Protein AF-A0A7V8YDL5-F1 (afdb_monomer)

pLDDT: mean 93.5, std 9.33, range [42.0, 98.81]

Solvent-accessible surface area (backbone atoms only — not comparable to full-atom values): 13575 Å² total; per-residue (Å²): 133,83,36,48,44,29,37,50,35,58,51,83,41,59,85,46,42,62,52,33,44,76,34,54,28,29,29,22,38,40,26,65,45,91,64,78,41,77,50,60,90,83,27,26,31,32,20,39,64,97,52,75,72,63,58,85,45,42,37,37,38,46,69,61,81,80,61,54,82,102,36,58,14,26,37,32,35,44,62,66,56,81,72,58,90,80,44,63,25,34,32,40,22,7,42,34,19,35,25,73,34,20,92,48,54,34,66,63,39,44,67,66,28,85,57,25,66,38,23,28,42,25,37,42,61,52,40,68,53,43,13,50,40,43,70,61,35,33,50,27,37,44,42,68,35,38,62,57,45,14,72,86,62,60,61,41,66,51,47,43,61,56,62,70,48,90,61,93,73,57,39,46,81,55,95,76,28,22,26,44,46,59,95,82,21,60,35,57,57,44,44,72,72,67,47,60,66,64,75,38,29,52,56,23,84,82,60,16,45,43,43,72,11,40,39,60,34,25,52,11,45,74,45,4,45,59,45,21,72,74,40,68,39,59,49,49,41,45,38,46,36,49,53,31,37,72,41,28,72,62,53,62,74,65,53,79,84,71,79,88,127

Foldseek 3Di:
DAFQEEEEAELPLQVCQVLCVVLSHEYEYEQQAPDGGDHDPRHEYEYEEPDDGDDDAAYEYEDDDDHDPPHAYEYEDQAADDDDPPHQAYAHFDPQFFWQHHPHQQLVRLLPHPCQLRYAYEHLDALLSQLSSVVSNHSHYYHYAQQVLAVSSVAAPLQVVLLPDPDQPQWDDQPNGIFRADPQAPLSVVVNVPPDLSVQANCCRVHNPSSRHTGRGGSNSPNNNVLCVVQVHSSSSSNSNSVSNVCSVVVVVPPPPDPDD

Nearest PDB structures (foldseek):
  5gvj-assembly1_A-2  TM=6.908E-01  e=3.009E-08  Thermotoga maritima MSB8
  2z6j-assembly1_A  TM=6.971E-01  e=5.337E-08  Streptococcus pneumoniae
  2z6i-assembly1_A  TM=7.027E-01  e=4.494E-08  Streptococcus pneumoniae
  5gvj-assembly2_B-3  TM=7.243E-01  e=9.467E-08  Thermotoga maritima MSB8
  2z6j-assembly1_B  TM=6.894E-01  e=1.062E-07  Streptococcus pneumoniae

Structure (mmCIF, N/CA/C/O backbone):
data_AF-A0A7V8YDL5-F1
#
_entry.id   AF-A0A7V8YDL5-F1
#
loop_
_atom_site.group_PDB
_atom_site.id
_atom_site.type_symbol
_atom_site.label_atom_id
_atom_site.label_alt_id
_atom_site.label_comp_id
_atom_site.label_asym_id
_atom_site.label_entity_id
_atom_site.label_seq_id
_atom_site.pdbx_PDB_ins_code
_atom_site.Cartn_x
_atom_site.Cartn_y
_atom_site.Cartn_z
_atom_site.occupancy
_atom_site.B_iso_or_equiv
_atom_site.auth_seq_id
_atom_site.auth_comp_id
_atom_site.auth_asym_id
_atom_site.auth_atom_id
_atom_site.pdbx_PDB_model_num
ATOM 1 N N . MET A 1 1 ? -18.528 -0.467 9.461 1.00 47.41 1 MET A N 1
ATOM 2 C CA . MET A 1 1 ? -17.357 0.398 9.728 1.00 47.41 1 MET A CA 1
ATOM 3 C C . MET A 1 1 ? -16.168 -0.237 9.026 1.00 47.41 1 MET A C 1
ATOM 5 O O . MET A 1 1 ? -16.034 -1.446 9.136 1.00 47.41 1 MET A O 1
ATOM 9 N N . SER A 1 2 ? -15.392 0.521 8.246 1.00 69.12 2 SER A N 1
ATOM 10 C CA . SER A 1 2 ? -14.184 0.005 7.571 1.00 69.12 2 SER A CA 1
ATOM 11 C C . SER A 1 2 ? -13.092 -0.239 8.616 1.00 69.12 2 SER A C 1
ATOM 13 O O . SER A 1 2 ? -12.899 0.626 9.471 1.00 69.12 2 SER A O 1
ATOM 15 N N . GLY A 1 3 ? -12.396 -1.377 8.563 1.00 86.88 3 GLY A N 1
ATOM 16 C CA . GLY A 1 3 ? -11.280 -1.672 9.469 1.00 86.88 3 GLY A CA 1
ATOM 17 C C . GLY A 1 3 ? -10.081 -0.745 9.248 1.00 86.88 3 GLY A C 1
ATOM 18 O O . GLY A 1 3 ? -9.882 -0.226 8.145 1.00 86.88 3 GLY A O 1
ATOM 19 N N . ALA A 1 4 ? -9.270 -0.541 10.290 1.00 96.44 4 ALA A N 1
ATOM 20 C CA . ALA A 1 4 ? -8.085 0.323 10.238 1.00 96.44 4 ALA A CA 1
ATOM 21 C C . ALA A 1 4 ? -6.946 -0.267 9.386 1.00 96.44 4 ALA A C 1
ATOM 23 O O . ALA A 1 4 ? -6.122 0.471 8.842 1.00 96.44 4 ALA A O 1
ATOM 24 N N . ILE A 1 5 ? -6.928 -1.589 9.225 1.00 98.50 5 ILE A N 1
ATOM 25 C CA . ILE A 1 5 ? -5.9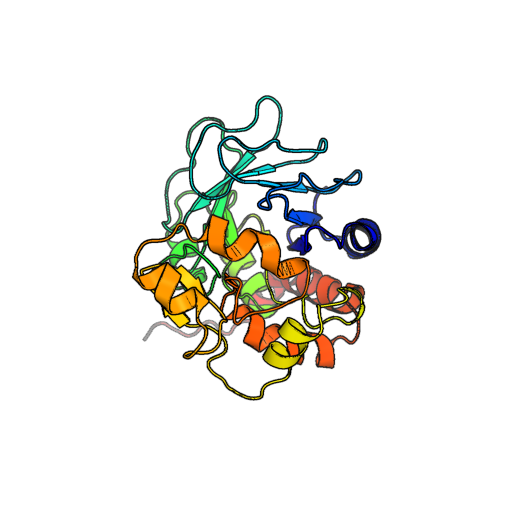70 -2.296 8.380 1.00 98.50 5 ILE A CA 1
ATOM 26 C C . ILE A 1 5 ? -6.499 -2.331 6.948 1.00 98.50 5 ILE A C 1
ATOM 28 O O . ILE A 1 5 ? -7.604 -2.819 6.690 1.00 98.50 5 ILE A O 1
ATOM 32 N N . ARG A 1 6 ? -5.712 -1.806 6.011 1.00 98.62 6 ARG A N 1
ATOM 33 C CA . A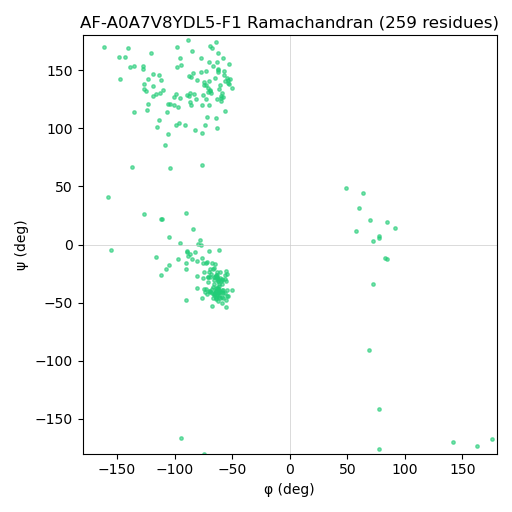RG A 1 6 ? -5.989 -1.849 4.573 1.00 98.62 6 ARG A CA 1
ATOM 34 C C . ARG A 1 6 ? -4.976 -2.748 3.888 1.00 98.62 6 ARG A C 1
ATOM 36 O O . ARG A 1 6 ? -3.810 -2.724 4.257 1.00 98.62 6 ARG A O 1
ATOM 43 N N . VAL A 1 7 ? -5.405 -3.525 2.902 1.00 98.56 7 VAL A N 1
ATOM 44 C CA . VAL A 1 7 ? -4.551 -4.509 2.218 1.00 98.56 7 VAL A CA 1
ATOM 45 C C . VAL A 1 7 ? -4.567 -4.219 0.728 1.00 98.56 7 VAL A C 1
ATOM 47 O O . VAL A 1 7 ? -5.632 -4.304 0.117 1.00 98.56 7 VAL A O 1
ATOM 50 N N . LEU A 1 8 ? -3.419 -3.858 0.153 1.00 98.56 8 LEU A N 1
ATOM 51 C CA . LEU A 1 8 ? -3.302 -3.600 -1.281 1.00 98.56 8 LEU A CA 1
ATOM 52 C C . LEU A 1 8 ? -3.122 -4.912 -2.042 1.00 98.56 8 LEU A C 1
ATOM 54 O O . LEU A 1 8 ? -2.023 -5.438 -2.136 1.00 98.56 8 LEU A O 1
ATOM 58 N N . LEU A 1 9 ? -4.207 -5.422 -2.604 1.00 98.12 9 LEU A N 1
ATOM 59 C CA . LEU A 1 9 ? -4.221 -6.639 -3.397 1.00 98.12 9 LEU A CA 1
ATOM 60 C C . LEU A 1 9 ? -3.736 -6.365 -4.832 1.00 98.12 9 LEU A C 1
ATOM 62 O O . LEU A 1 9 ? -4.125 -5.346 -5.419 1.00 98.12 9 LEU A O 1
ATOM 66 N N . PRO A 1 10 ? -2.963 -7.291 -5.435 1.00 95.81 10 PRO A N 1
ATOM 67 C CA . PRO A 1 10 ? -2.636 -7.236 -6.856 1.00 95.81 10 PRO A CA 1
ATOM 68 C C . PRO A 1 10 ? -3.891 -7.113 -7.741 1.00 95.81 10 PRO A C 1
ATOM 70 O O . PRO A 1 10 ? -4.961 -7.592 -7.350 1.00 95.81 10 PRO A O 1
ATOM 73 N N . PRO A 1 11 ? -3.778 -6.566 -8.968 1.00 93.81 11 PRO A N 1
ATOM 74 C CA . PRO A 1 11 ? -4.930 -6.335 -9.848 1.00 93.81 11 PRO A CA 1
ATOM 75 C C . PRO A 1 11 ? -5.764 -7.595 -10.141 1.00 93.81 11 PRO A C 1
ATOM 77 O O . PRO A 1 11 ? -6.971 -7.514 -10.361 1.00 93.81 11 PRO A O 1
ATOM 80 N N . SER A 1 12 ? -5.126 -8.770 -10.142 1.00 91.06 12 SER A N 1
ATOM 81 C CA . SER A 1 12 ? -5.751 -10.073 -10.399 1.00 91.06 12 SER A CA 1
ATOM 82 C C . SER A 1 12 ? -6.316 -10.760 -9.151 1.00 91.06 12 SER A C 1
ATOM 84 O O . SER A 1 12 ? -7.054 -11.733 -9.279 1.00 91.06 12 SER A O 1
ATOM 86 N N . ALA A 1 13 ? -6.026 -10.257 -7.948 1.00 94.94 13 ALA A N 1
ATOM 87 C CA . ALA A 1 13 ? -6.363 -10.903 -6.679 1.00 94.94 13 ALA A CA 1
ATOM 88 C C . ALA A 1 13 ? -7.747 -10.495 -6.130 1.00 94.94 13 ALA A C 1
ATOM 90 O O . ALA A 1 13 ? -8.001 -10.536 -4.924 1.00 94.94 13 ALA A O 1
ATOM 91 N N . GLY A 1 14 ? -8.677 -10.108 -7.012 1.00 94.12 14 GLY A N 1
ATOM 92 C CA . GLY A 1 14 ? -10.036 -9.700 -6.635 1.00 94.12 14 GLY A CA 1
ATOM 93 C C . GLY A 1 14 ? -10.836 -10.796 -5.917 1.00 94.12 14 GLY A C 1
ATOM 94 O O . GLY A 1 14 ? -11.724 -10.494 -5.120 1.00 94.12 14 GLY A O 1
ATOM 95 N N . ASN A 1 15 ? -10.488 -12.069 -6.123 1.00 96.25 15 ASN A N 1
ATOM 96 C CA . ASN A 1 15 ? -11.077 -13.211 -5.419 1.00 96.25 15 ASN A CA 1
ATOM 97 C C . ASN A 1 15 ? -10.779 -13.225 -3.906 1.00 96.25 15 ASN A C 1
ATOM 99 O O . ASN A 1 15 ? -11.474 -13.916 -3.166 1.00 96.25 15 ASN A O 1
ATOM 103 N N . LEU A 1 16 ? -9.783 -12.467 -3.432 1.00 98.00 16 LEU A N 1
ATOM 104 C CA . LEU A 1 16 ? -9.412 -12.403 -2.012 1.00 98.00 16 LEU A CA 1
ATOM 105 C C . LEU A 1 16 ? -10.173 -11.331 -1.226 1.00 98.00 16 LEU A C 1
ATOM 107 O O . LEU A 1 16 ? -10.068 -11.289 -0.002 1.00 98.00 16 LEU A O 1
ATOM 111 N N . VAL A 1 17 ? -10.972 -10.489 -1.891 1.00 97.88 17 VAL A N 1
ATOM 112 C CA . VAL A 1 17 ? -11.731 -9.407 -1.239 1.00 97.88 17 VAL A CA 1
ATOM 113 C C . VAL A 1 17 ? -12.597 -9.924 -0.090 1.00 97.88 17 VAL A C 1
ATOM 115 O O . VAL A 1 17 ? -12.576 -9.339 0.991 1.00 97.88 17 VAL A O 1
ATOM 118 N N . ALA A 1 18 ? -13.308 -11.038 -0.291 1.00 97.69 18 ALA A N 1
ATOM 119 C CA . ALA A 1 18 ? -14.143 -11.635 0.751 1.00 97.69 18 ALA A CA 1
ATOM 120 C C . ALA A 1 18 ? -13.315 -12.044 1.981 1.00 97.69 18 ALA A C 1
ATOM 122 O O . ALA A 1 18 ? -13.664 -11.671 3.096 1.00 97.69 18 ALA A O 1
ATOM 123 N N . ALA A 1 19 ? -12.171 -12.704 1.777 1.00 97.88 19 ALA A N 1
ATOM 124 C CA . ALA A 1 19 ? -11.288 -13.125 2.864 1.00 97.88 19 ALA A CA 1
ATOM 125 C C . ALA A 1 19 ? -10.721 -11.935 3.661 1.00 97.88 19 ALA A C 1
ATOM 127 O O . ALA A 1 19 ? -10.608 -12.004 4.886 1.00 97.88 19 ALA A O 1
ATOM 128 N N . VAL A 1 20 ? -10.394 -10.822 2.988 1.00 98.44 20 VAL A N 1
ATOM 129 C CA . VAL A 1 20 ? -9.936 -9.592 3.658 1.00 98.44 20 VAL A CA 1
ATOM 130 C C . VAL A 1 20 ? -11.055 -8.979 4.508 1.00 98.44 20 VAL A C 1
ATOM 132 O O . VAL A 1 20 ? -10.808 -8.597 5.653 1.00 98.44 20 VAL A O 1
ATOM 135 N N . LEU A 1 21 ? -12.285 -8.925 3.983 1.00 97.69 21 LEU A N 1
ATOM 136 C CA . LEU A 1 21 ? -13.452 -8.405 4.707 1.00 97.69 21 LEU A CA 1
ATOM 137 C C . LEU A 1 21 ? -13.830 -9.286 5.907 1.00 97.69 21 LEU A C 1
ATOM 139 O O . LEU A 1 21 ? -14.097 -8.765 6.987 1.00 97.69 21 LEU A O 1
ATOM 143 N N . GLU A 1 22 ? -13.809 -10.611 5.749 1.00 97.31 22 GLU A N 1
ATOM 144 C CA . GLU A 1 22 ? -14.058 -11.580 6.828 1.00 97.31 22 GLU A CA 1
ATOM 145 C C . GLU A 1 22 ? -13.023 -11.480 7.956 1.00 97.31 22 GLU A C 1
ATOM 147 O O . GLU A 1 22 ? -13.337 -11.728 9.120 1.00 97.31 22 GLU A O 1
ATOM 152 N N . ALA A 1 23 ? -11.793 -11.069 7.635 1.00 97.38 23 ALA A N 1
ATOM 153 C CA . ALA A 1 23 ? -10.756 -10.778 8.621 1.00 97.38 23 ALA A CA 1
ATOM 154 C C . ALA A 1 23 ? -10.921 -9.406 9.309 1.00 97.38 23 ALA A C 1
ATOM 156 O O . ALA A 1 23 ? -10.056 -9.022 10.092 1.00 97.38 23 ALA A O 1
ATOM 157 N N . GLY A 1 24 ? -11.993 -8.658 9.020 1.00 96.88 24 GLY A N 1
ATOM 158 C CA . GLY A 1 24 ? -12.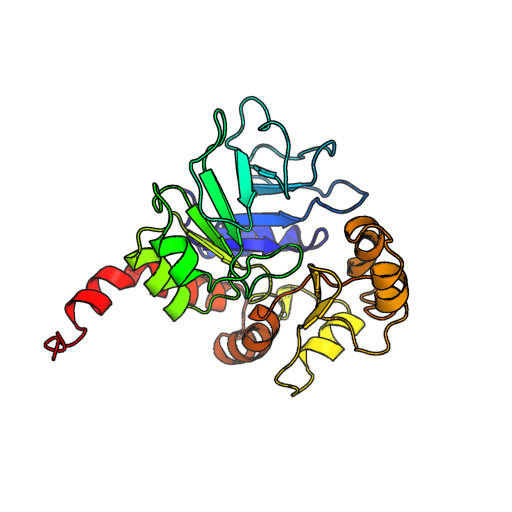246 -7.324 9.576 1.00 96.88 24 GLY A CA 1
ATOM 159 C C . GLY A 1 24 ? -11.420 -6.207 8.930 1.00 96.88 24 GLY A C 1
ATOM 160 O O . GLY A 1 24 ? -11.451 -5.069 9.394 1.00 96.88 24 GLY A O 1
ATOM 161 N N . CYS A 1 25 ? -10.686 -6.510 7.858 1.00 98.12 25 CYS A N 1
ATOM 162 C CA . CYS A 1 25 ? -9.804 -5.573 7.171 1.00 98.12 25 CYS A CA 1
ATOM 163 C C . CYS A 1 25 ? -10.477 -4.967 5.931 1.00 98.12 25 CYS A C 1
ATOM 165 O O . CYS A 1 25 ? -11.544 -5.390 5.488 1.00 98.12 25 CYS A O 1
ATOM 167 N N . THR A 1 26 ? -9.841 -3.951 5.353 1.00 98.44 26 THR A N 1
ATOM 168 C CA . THR A 1 26 ? -10.339 -3.248 4.166 1.00 98.44 26 THR A CA 1
ATOM 169 C C . THR A 1 26 ? -9.511 -3.634 2.933 1.00 98.44 26 THR A C 1
ATOM 171 O O . THR A 1 26 ? -8.329 -3.288 2.873 1.00 98.44 26 THR A O 1
ATOM 174 N N . PRO A 1 27 ? -10.077 -4.319 1.926 1.00 98.56 27 PRO A N 1
ATOM 175 C CA . PRO A 1 27 ? -9.345 -4.616 0.702 1.00 98.56 27 PRO A CA 1
ATOM 176 C C . PRO A 1 27 ? -9.210 -3.367 -0.167 1.00 98.56 27 PRO A C 1
ATOM 178 O O . PRO A 1 27 ? -10.156 -2.595 -0.318 1.00 98.56 27 PRO A O 1
ATOM 181 N N . VAL A 1 28 ? -8.040 -3.199 -0.772 1.00 98.69 28 VAL A N 1
ATOM 182 C CA . VAL A 1 28 ? -7.738 -2.178 -1.774 1.00 98.69 28 VAL A CA 1
ATOM 183 C C . VAL A 1 28 ? -7.258 -2.908 -3.023 1.00 98.69 28 VAL A C 1
ATOM 185 O O . VAL A 1 28 ? -6.281 -3.639 -2.950 1.00 98.69 28 VAL A O 1
ATOM 188 N N . ILE A 1 29 ? -7.920 -2.736 -4.163 1.00 98.25 29 ILE A N 1
ATOM 189 C CA . ILE A 1 29 ? -7.453 -3.313 -5.430 1.00 98.25 29 ILE A CA 1
ATOM 190 C C . ILE A 1 29 ? -6.488 -2.337 -6.102 1.00 98.25 29 ILE A C 1
ATOM 192 O O . ILE A 1 29 ? -6.833 -1.167 -6.296 1.00 98.25 29 ILE A O 1
ATOM 196 N N . ASP A 1 30 ? -5.297 -2.807 -6.474 1.00 97.12 30 ASP A N 1
ATOM 197 C CA . ASP A 1 30 ? -4.368 -2.019 -7.279 1.00 97.12 30 ASP A CA 1
ATOM 198 C C . ASP A 1 30 ? -4.873 -1.892 -8.724 1.00 97.12 30 ASP A C 1
ATOM 200 O O . ASP A 1 30 ? -4.907 -2.855 -9.486 1.00 97.12 30 ASP A O 1
ATOM 204 N N . GLY A 1 31 ? -5.292 -0.687 -9.097 1.00 95.69 31 GLY A N 1
ATOM 205 C CA . GLY A 1 31 ? -5.725 -0.308 -10.438 1.00 95.69 31 GLY A CA 1
ATOM 206 C C . GLY A 1 31 ? -4.760 0.648 -11.130 1.00 95.69 31 GLY A C 1
ATOM 207 O O . GLY A 1 31 ? -5.169 1.370 -12.037 1.00 95.69 31 GLY A O 1
ATOM 208 N N . THR A 1 32 ? -3.493 0.696 -10.707 1.00 94.38 32 THR A N 1
ATOM 209 C CA . THR A 1 32 ? -2.487 1.577 -11.324 1.00 94.38 32 THR A CA 1
ATOM 210 C C . THR A 1 32 ? -1.985 1.082 -12.685 1.00 94.38 32 THR A C 1
ATOM 212 O O . THR A 1 32 ? -1.428 1.871 -13.455 1.00 94.38 32 THR A O 1
ATOM 215 N N . GLY A 1 33 ? -2.229 -0.189 -13.020 1.00 91.50 33 GLY A N 1
ATOM 216 C CA . GLY A 1 33 ? -1.906 -0.781 -14.318 1.00 91.50 33 GLY A CA 1
ATOM 217 C C . GLY A 1 33 ? -2.678 -0.173 -15.503 1.00 91.50 33 GLY A C 1
ATOM 218 O O . GLY A 1 33 ? -3.556 0.676 -15.332 1.00 91.50 33 GLY A O 1
ATOM 219 N N . PRO A 1 34 ? -2.356 -0.587 -16.739 1.00 89.12 34 PRO A N 1
ATOM 220 C CA . PRO A 1 34 ? -2.965 -0.030 -17.948 1.00 89.12 34 PRO A CA 1
ATOM 221 C C . PRO A 1 34 ? -4.429 -0.456 -18.127 1.00 89.12 34 PRO A C 1
ATOM 223 O O . PRO A 1 34 ? -5.212 0.285 -18.723 1.00 89.12 34 PRO A O 1
ATOM 226 N N . THR A 1 35 ? -4.798 -1.623 -17.593 1.00 90.88 35 THR A N 1
ATOM 227 C CA . THR A 1 35 ? -6.152 -2.182 -17.667 1.00 90.88 35 THR A CA 1
ATOM 228 C C . THR A 1 35 ? -6.859 -1.999 -16.324 1.00 90.88 35 THR A C 1
ATOM 230 O O . THR A 1 35 ? -6.363 -2.515 -15.320 1.00 90.88 35 THR A O 1
ATOM 233 N N . PRO A 1 36 ? -8.010 -1.300 -16.272 1.00 91.50 36 PRO A N 1
ATOM 234 C CA . PRO A 1 36 ? -8.778 -1.163 -15.040 1.00 91.50 36 PRO A CA 1
ATOM 235 C C . PRO A 1 36 ? -9.217 -2.534 -14.496 1.00 91.50 36 PRO A C 1
ATOM 237 O O . PRO A 1 36 ? -9.829 -3.307 -15.240 1.00 91.50 36 PRO A O 1
ATOM 240 N N . PRO A 1 37 ? -8.945 -2.851 -13.219 1.00 94.69 37 PRO A N 1
ATOM 241 C CA . PRO A 1 37 ? -9.362 -4.112 -12.625 1.00 94.69 37 PRO A CA 1
ATOM 242 C C . PRO A 1 37 ? -10.856 -4.095 -12.282 1.00 94.69 37 PRO A C 1
ATOM 244 O O . PRO A 1 37 ? -11.473 -3.038 -12.109 1.00 94.69 37 PRO A O 1
ATOM 247 N N . ALA A 1 38 ? -11.437 -5.282 -12.111 1.00 95.12 38 ALA A N 1
ATOM 248 C CA . ALA A 1 38 ? -12.730 -5.407 -11.451 1.00 95.12 38 ALA A CA 1
ATOM 249 C C . ALA A 1 38 ? -12.573 -5.074 -9.958 1.00 95.12 38 ALA A C 1
ATOM 251 O O . ALA A 1 38 ? -11.677 -5.593 -9.295 1.00 95.12 38 ALA A O 1
ATOM 252 N N . VAL A 1 39 ? -13.460 -4.231 -9.423 1.00 96.94 39 VAL A N 1
ATOM 253 C CA . VAL A 1 39 ? -13.454 -3.834 -8.006 1.00 96.94 39 VAL A CA 1
ATOM 254 C C . VAL A 1 39 ? -14.734 -4.352 -7.351 1.00 96.94 39 VAL A C 1
ATOM 256 O O . VAL A 1 39 ? -15.799 -3.763 -7.563 1.00 96.94 39 VAL A O 1
ATOM 259 N N . PRO A 1 40 ? -14.669 -5.465 -6.596 1.00 96.44 40 PRO A N 1
ATOM 260 C CA . PRO A 1 40 ? -15.842 -6.022 -5.934 1.00 96.44 40 PRO A CA 1
ATOM 261 C C . PRO A 1 40 ? -16.429 -5.069 -4.875 1.00 96.44 40 PRO A C 1
ATOM 263 O O . PRO A 1 40 ? -15.713 -4.215 -4.340 1.00 96.44 40 PRO A O 1
ATOM 266 N N . PRO A 1 41 ? -17.721 -5.214 -4.525 1.00 95.31 41 PRO A N 1
ATOM 267 C CA . PRO A 1 41 ? -18.343 -4.420 -3.469 1.00 95.31 41 PRO A CA 1
ATOM 268 C C . PRO A 1 41 ? -17.566 -4.483 -2.148 1.00 95.31 41 PRO A C 1
ATOM 270 O O . PRO A 1 41 ? -17.092 -5.540 -1.739 1.00 95.31 41 PRO A O 1
ATOM 273 N N . GLY A 1 42 ? -17.451 -3.339 -1.472 1.00 94.06 42 GLY A N 1
ATOM 274 C CA . GLY A 1 42 ? -16.716 -3.214 -0.209 1.00 94.06 42 GLY A CA 1
ATOM 275 C C . GLY A 1 42 ? -15.208 -2.986 -0.361 1.00 94.06 42 GLY A C 1
ATOM 276 O O . GLY A 1 42 ? -14.574 -2.576 0.610 1.00 94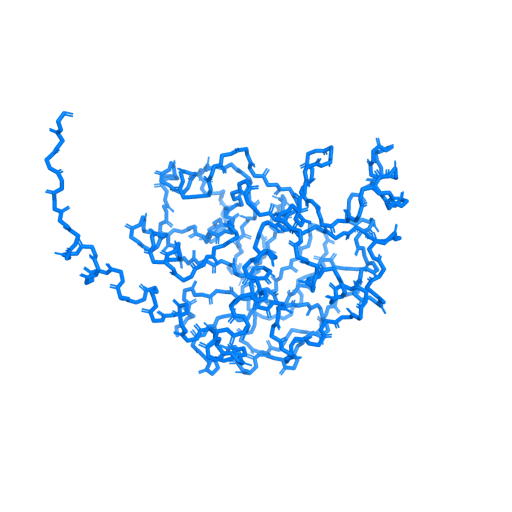.06 42 GLY A O 1
ATOM 277 N N . ALA A 1 43 ? -14.640 -3.174 -1.557 1.00 97.81 43 ALA A N 1
ATOM 278 C CA . ALA A 1 43 ? -13.241 -2.860 -1.824 1.00 97.81 43 ALA A CA 1
ATOM 279 C C . ALA A 1 43 ? -13.025 -1.380 -2.171 1.00 97.81 43 ALA A C 1
ATOM 281 O O . ALA A 1 43 ? -13.866 -0.711 -2.782 1.00 97.81 43 ALA A O 1
ATOM 282 N N . TRP A 1 44 ? -11.861 -0.878 -1.778 1.00 98.44 44 TRP A N 1
ATOM 283 C CA . TRP A 1 44 ? -11.297 0.381 -2.246 1.00 98.44 44 TRP A CA 1
ATOM 284 C C . TRP A 1 44 ? -10.536 0.131 -3.552 1.00 98.44 44 TRP A C 1
ATOM 286 O O . TRP A 1 44 ? -10.211 -1.010 -3.890 1.00 98.44 44 TRP A O 1
ATOM 296 N N . VAL A 1 45 ? -10.198 1.201 -4.265 1.00 98.38 45 VAL A N 1
ATOM 297 C CA . VAL A 1 45 ? -9.311 1.127 -5.433 1.00 98.38 45 VAL A CA 1
ATOM 298 C C . VAL A 1 45 ? -8.154 2.100 -5.282 1.00 98.38 45 VAL A C 1
ATOM 300 O O . VAL A 1 45 ? -8.350 3.240 -4.860 1.00 98.38 45 VAL A O 1
ATOM 303 N N . ARG A 1 46 ? -6.952 1.661 -5.642 1.00 98.12 46 ARG A N 1
ATOM 304 C CA . ARG A 1 46 ? -5.791 2.530 -5.830 1.00 98.12 46 ARG A CA 1
ATOM 305 C C . ARG A 1 46 ? -5.623 2.815 -7.319 1.00 98.12 46 ARG A C 1
ATOM 307 O O . ARG A 1 46 ? -5.627 1.879 -8.107 1.00 98.12 46 ARG A O 1
ATOM 314 N N . THR A 1 47 ? -5.490 4.071 -7.727 1.00 96.69 47 THR A N 1
ATOM 315 C CA . THR A 1 47 ? -5.359 4.440 -9.149 1.00 96.69 47 THR A CA 1
ATOM 316 C C . THR A 1 47 ? -4.349 5.565 -9.358 1.00 96.69 47 THR A C 1
ATOM 318 O O . THR A 1 47 ? -3.894 6.192 -8.401 1.00 96.69 47 THR A O 1
ATOM 321 N N . ARG A 1 48 ? -3.992 5.808 -10.622 1.00 94.62 48 ARG A N 1
ATOM 322 C CA . ARG A 1 48 ? -3.112 6.903 -11.046 1.00 94.62 48 ARG A CA 1
ATOM 323 C C . ARG A 1 48 ? -3.910 8.135 -11.486 1.00 94.62 48 ARG A C 1
ATOM 325 O O . ARG A 1 48 ? -5.077 8.013 -11.870 1.00 94.62 48 ARG A O 1
ATOM 332 N N . PRO A 1 49 ? -3.279 9.315 -11.519 1.00 91.94 49 PRO A N 1
ATOM 333 C CA . PRO A 1 49 ? -3.911 10.525 -12.029 1.00 91.94 49 PRO A CA 1
ATOM 334 C C . PRO A 1 49 ? -4.303 10.347 -13.499 1.00 91.94 49 PRO A C 1
ATOM 336 O O . PRO A 1 49 ? -3.564 9.761 -14.290 1.00 91.94 49 PRO A O 1
ATOM 339 N N . GLY A 1 50 ? -5.501 10.806 -13.866 1.00 90.25 50 GLY A N 1
ATOM 340 C CA . GLY A 1 50 ? -6.028 10.661 -15.228 1.00 90.25 50 GLY A CA 1
ATOM 341 C C . GLY A 1 50 ? -6.462 9.241 -15.617 1.00 90.25 50 GLY A C 1
ATOM 342 O O . GLY A 1 50 ? -6.887 9.033 -16.753 1.00 90.25 50 GLY A O 1
ATOM 343 N N . ARG A 1 51 ? -6.397 8.261 -14.704 1.00 91.62 51 ARG A N 1
ATOM 344 C CA . ARG A 1 51 ? -6.934 6.911 -14.926 1.00 91.62 51 ARG A CA 1
ATOM 345 C C . ARG A 1 51 ? -8.326 6.757 -14.304 1.00 91.62 51 ARG A C 1
ATOM 347 O O . ARG A 1 51 ? -8.641 7.427 -13.319 1.00 91.62 51 ARG A O 1
ATOM 354 N N . PRO A 1 52 ? -9.173 5.864 -14.847 1.00 92.50 52 PRO A N 1
ATOM 355 C CA . PRO A 1 52 ? -10.440 5.527 -14.214 1.00 92.50 52 PRO A CA 1
ATOM 356 C C . PRO A 1 52 ? -10.243 5.005 -12.784 1.00 92.50 52 PRO A C 1
ATOM 358 O O . PRO A 1 52 ? -9.286 4.287 -12.491 1.00 92.50 52 PRO A O 1
ATOM 361 N N . ALA A 1 53 ? -11.193 5.323 -11.909 1.00 95.75 53 ALA A N 1
ATOM 362 C CA . ALA A 1 53 ? -11.310 4.740 -10.576 1.00 95.75 53 ALA A CA 1
ATOM 363 C C . ALA A 1 53 ? -12.530 3.799 -10.554 1.00 95.75 53 ALA A C 1
ATOM 365 O O . ALA A 1 53 ? -13.624 4.250 -10.214 1.00 95.75 53 ALA A O 1
ATOM 366 N N . PRO A 1 54 ? -12.408 2.521 -10.959 1.00 96.06 54 PRO A N 1
ATOM 367 C CA . PRO A 1 54 ? -13.541 1.595 -10.951 1.00 96.06 54 PRO A CA 1
ATOM 368 C C . PRO A 1 54 ? -14.108 1.352 -9.539 1.00 96.06 54 PRO A C 1
ATOM 370 O O . PRO A 1 54 ? -13.484 1.664 -8.520 1.00 96.06 54 PRO A O 1
ATOM 373 N N . GLY A 1 55 ? -15.318 0.791 -9.483 1.00 96.06 55 GLY A N 1
ATOM 374 C CA . GLY A 1 55 ? -16.026 0.501 -8.233 1.00 96.06 55 GLY A CA 1
ATOM 375 C C . GLY A 1 55 ? -16.666 1.727 -7.571 1.00 96.06 55 GLY A C 1
ATOM 376 O O . GLY A 1 55 ? -16.664 2.831 -8.110 1.00 96.06 55 GLY A O 1
ATOM 377 N N . THR A 1 56 ? -17.241 1.512 -6.388 1.00 95.94 56 THR A N 1
ATOM 378 C CA . THR A 1 56 ? -18.023 2.517 -5.637 1.00 95.94 56 THR A CA 1
ATOM 379 C C . THR A 1 56 ? -17.400 2.895 -4.292 1.00 95.94 56 THR A C 1
ATOM 381 O O . THR A 1 56 ? -17.835 3.860 -3.669 1.00 95.94 56 THR A O 1
ATOM 384 N N . GLY A 1 57 ? -16.385 2.157 -3.828 1.00 96.69 57 GLY A N 1
ATOM 385 C CA . GLY A 1 57 ? -15.712 2.413 -2.552 1.00 96.69 57 GLY A CA 1
ATOM 386 C C . GLY A 1 57 ? -14.785 3.636 -2.583 1.00 96.69 57 GLY A C 1
ATOM 387 O O . GLY A 1 57 ? -14.651 4.292 -3.614 1.00 96.69 57 GLY A O 1
ATOM 388 N N . PRO A 1 58 ? -14.114 3.969 -1.475 1.00 98.38 58 PRO A N 1
ATOM 389 C CA . PRO A 1 58 ? -13.091 5.012 -1.454 1.00 98.38 58 PRO A CA 1
ATOM 390 C C . PRO A 1 58 ? -11.932 4.766 -2.434 1.00 98.38 58 PRO A C 1
ATOM 392 O O . PRO A 1 58 ? -11.697 3.642 -2.891 1.00 98.38 58 PRO A O 1
ATOM 395 N N . VAL A 1 59 ? -11.209 5.840 -2.749 1.00 98.50 59 VAL A N 1
ATOM 396 C CA . VAL A 1 59 ? -10.112 5.846 -3.727 1.00 98.50 59 VAL A CA 1
ATOM 397 C C . VAL A 1 59 ? -8.811 6.248 -3.047 1.00 98.50 59 VAL A C 1
ATOM 399 O O . VAL A 1 59 ? -8.788 7.208 -2.281 1.00 98.50 59 VAL A O 1
ATOM 402 N N . ILE A 1 60 ? -7.726 5.544 -3.354 1.00 98.62 60 ILE A N 1
ATOM 403 C CA . ILE A 1 60 ? -6.358 6.003 -3.107 1.00 98.62 60 ILE A CA 1
ATOM 404 C C . ILE A 1 60 ? -5.810 6.525 -4.437 1.00 98.62 60 ILE A C 1
ATOM 406 O O . ILE A 1 60 ? -5.760 5.784 -5.420 1.00 98.62 60 ILE A O 1
ATOM 410 N N . LEU A 1 61 ? -5.433 7.799 -4.486 1.00 98.00 61 LEU A N 1
ATOM 411 C CA . LEU A 1 61 ? -4.804 8.405 -5.653 1.00 98.00 61 LEU A CA 1
ATOM 412 C C . LEU A 1 61 ? -3.288 8.411 -5.454 1.00 98.00 61 LEU A C 1
ATOM 414 O O . LEU A 1 61 ? -2.791 9.036 -4.515 1.00 98.00 61 LEU A O 1
ATOM 418 N N . ALA A 1 62 ? -2.571 7.713 -6.332 1.00 95.25 62 ALA A N 1
ATOM 419 C CA . ALA A 1 62 ? -1.118 7.730 -6.347 1.00 95.25 62 ALA A CA 1
ATOM 420 C C . ALA A 1 62 ? -0.616 9.119 -6.785 1.00 95.25 62 ALA A C 1
ATOM 422 O O . ALA A 1 62 ? -1.059 9.652 -7.801 1.00 95.25 62 ALA A O 1
ATOM 423 N N . GLU A 1 63 ? 0.313 9.685 -6.014 1.00 87.38 63 GLU A N 1
ATOM 424 C CA . GLU A 1 63 ? 1.017 10.950 -6.277 1.00 87.38 63 GLU A CA 1
ATOM 425 C C . GLU A 1 63 ? 0.181 12.246 -6.183 1.00 87.38 63 GLU A C 1
ATOM 427 O O . GLU A 1 63 ? 0.157 12.888 -5.133 1.00 87.38 63 GLU A O 1
ATOM 432 N N . TYR A 1 64 ? -0.432 12.713 -7.278 1.00 89.38 64 TYR A N 1
ATOM 433 C CA . TYR A 1 64 ? -1.017 14.061 -7.388 1.00 89.38 64 TYR A CA 1
ATOM 434 C C . TYR A 1 64 ? -2.312 14.077 -8.200 1.00 89.38 64 TYR A C 1
ATOM 436 O O . TYR A 1 64 ? -2.580 13.190 -8.985 1.00 89.38 64 TYR A O 1
ATOM 444 N N . GLY A 1 65 ? -3.132 15.117 -8.075 1.00 92.81 65 GLY A N 1
ATOM 445 C CA . GLY A 1 65 ? -4.325 15.277 -8.911 1.00 92.81 65 GLY A CA 1
ATOM 446 C C . GLY A 1 65 ? -5.508 15.842 -8.145 1.00 92.81 65 GLY A C 1
ATOM 447 O O . GLY A 1 65 ? -5.368 16.314 -7.014 1.00 92.81 65 GLY A O 1
ATOM 448 N N . ALA A 1 66 ? -6.678 15.815 -8.776 1.00 94.88 66 ALA A N 1
ATOM 449 C CA . ALA A 1 66 ? -7.933 16.186 -8.135 1.00 94.88 66 ALA A CA 1
ATOM 450 C C . ALA A 1 66 ? -8.558 14.964 -7.437 1.00 94.88 66 ALA A C 1
ATOM 452 O O . ALA A 1 66 ? -8.451 13.851 -7.961 1.00 94.88 66 ALA A O 1
ATOM 453 N N . PRO A 1 67 ? -9.227 15.151 -6.285 1.00 96.94 67 PRO A N 1
ATOM 454 C CA . PRO A 1 67 ? -9.982 14.078 -5.654 1.00 96.94 67 PRO A CA 1
ATOM 455 C C . PRO A 1 67 ? -11.115 13.604 -6.575 1.00 96.94 67 PRO A C 1
ATOM 457 O O . PRO A 1 67 ? -11.649 14.379 -7.372 1.00 96.94 67 PRO A O 1
ATOM 460 N N . VAL A 1 68 ? -11.497 12.331 -6.461 1.00 96.44 68 VAL A N 1
ATOM 461 C CA . VAL A 1 68 ? -12.604 11.771 -7.245 1.00 96.44 68 VAL A CA 1
ATOM 462 C C . VAL A 1 68 ? -13.926 12.326 -6.701 1.00 96.44 68 VAL A C 1
ATOM 464 O O . VAL A 1 68 ? -14.177 12.180 -5.501 1.00 96.44 68 VAL A O 1
ATOM 467 N N . PRO A 1 69 ? -14.777 12.949 -7.542 1.00 94.94 69 PRO A N 1
ATOM 468 C CA . PRO A 1 69 ? -16.055 13.498 -7.098 1.00 94.94 69 PRO A CA 1
ATOM 469 C C . PRO A 1 69 ? -16.916 12.463 -6.369 1.00 94.94 69 PRO A C 1
ATOM 471 O O . PRO A 1 69 ? -16.929 11.286 -6.733 1.00 94.94 69 PRO A O 1
ATOM 474 N N . ASP A 1 70 ? -17.609 12.915 -5.322 1.00 95.44 70 ASP A N 1
ATOM 475 C CA . ASP A 1 70 ? -18.563 12.136 -4.518 1.00 95.44 70 ASP A CA 1
ATOM 476 C C . ASP A 1 70 ? -18.002 10.863 -3.854 1.00 95.44 70 ASP A C 1
ATOM 478 O O . ASP A 1 70 ? -18.751 10.052 -3.307 1.00 95.44 70 ASP A O 1
ATOM 482 N N . ARG A 1 71 ? -16.674 10.685 -3.851 1.00 96.81 71 ARG A N 1
ATOM 483 C CA . ARG A 1 71 ? -15.996 9.540 -3.231 1.00 96.81 71 ARG A CA 1
ATOM 484 C C . ARG A 1 71 ? -14.913 10.010 -2.265 1.00 96.81 71 ARG A C 1
ATOM 486 O O . ARG A 1 71 ? -14.092 10.856 -2.627 1.00 96.81 71 ARG A O 1
ATOM 493 N N . PRO A 1 72 ? -14.830 9.434 -1.049 1.00 97.94 72 PRO A N 1
ATOM 494 C CA . PRO A 1 72 ? -13.702 9.690 -0.165 1.00 97.94 72 PRO A CA 1
ATOM 495 C C . PRO A 1 72 ? -12.397 9.336 -0.883 1.00 97.94 72 PRO A C 1
ATOM 497 O O . PRO A 1 72 ? -12.165 8.175 -1.222 1.00 97.94 72 PRO A O 1
ATOM 500 N N . THR A 1 73 ? -11.561 10.343 -1.128 1.00 98.56 73 THR A N 1
ATOM 501 C CA . THR A 1 73 ? -10.290 10.171 -1.834 1.00 98.56 73 THR A CA 1
ATOM 502 C C . THR A 1 73 ? -9.132 10.435 -0.883 1.00 98.56 73 THR A C 1
ATOM 504 O O . 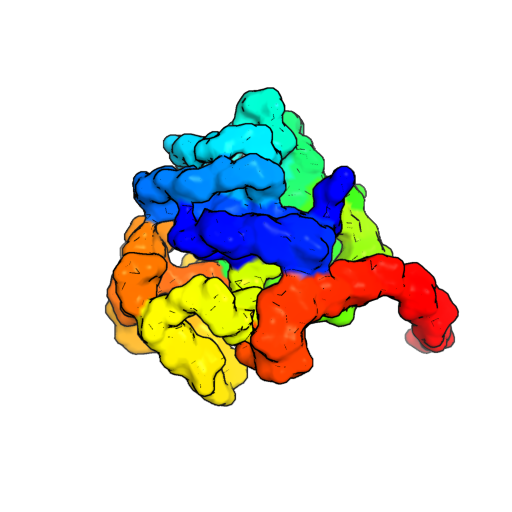THR A 1 73 ? -9.116 11.449 -0.187 1.00 98.56 73 THR A O 1
ATOM 507 N N . TRP A 1 74 ? -8.171 9.522 -0.847 1.00 98.62 74 TRP A N 1
ATOM 508 C CA . TRP A 1 74 ? -6.957 9.599 -0.045 1.00 98.62 74 TRP A CA 1
ATOM 509 C C . TRP A 1 74 ? -5.762 9.810 -0.966 1.00 98.62 74 TRP A C 1
ATOM 511 O O . TRP A 1 74 ? -5.652 9.133 -1.985 1.00 98.62 74 TRP A O 1
ATOM 521 N N . LEU A 1 75 ? -4.889 10.753 -0.626 1.00 98.50 75 LEU A N 1
ATOM 522 C CA . LEU A 1 75 ? -3.747 11.104 -1.469 1.00 98.50 75 LEU A CA 1
ATOM 523 C C . LEU A 1 75 ? -2.465 10.459 -0.961 1.00 98.50 75 LEU A C 1
ATOM 525 O O . LEU A 1 75 ? -2.113 10.660 0.202 1.00 98.50 75 LEU A O 1
ATOM 529 N N . GLU A 1 76 ? -1.748 9.742 -1.822 1.00 98.19 76 GLU A N 1
ATOM 530 C CA . GLU A 1 76 ? -0.397 9.283 -1.498 1.00 98.19 76 GLU A CA 1
ATOM 531 C C . GLU A 1 76 ? 0.580 10.459 -1.436 1.00 98.19 76 GLU A C 1
ATOM 533 O O . GLU A 1 76 ? 0.604 11.318 -2.313 1.00 98.19 76 GLU A O 1
ATOM 538 N N . THR A 1 77 ? 1.401 10.505 -0.390 1.00 97.56 77 THR A N 1
ATOM 539 C CA . THR A 1 77 ? 2.441 11.525 -0.228 1.00 97.56 77 THR A CA 1
ATOM 540 C C . THR A 1 77 ? 3.646 10.946 0.496 1.00 97.56 77 THR A C 1
ATOM 542 O O . THR A 1 77 ? 3.504 10.167 1.432 1.00 97.56 77 THR A O 1
ATOM 545 N N . ALA A 1 78 ? 4.837 11.363 0.079 1.00 97.12 78 ALA A N 1
ATOM 546 C CA . ALA A 1 78 ? 6.106 11.037 0.726 1.00 97.12 78 ALA A CA 1
ATOM 547 C C . ALA A 1 78 ? 6.467 12.013 1.864 1.00 97.12 78 ALA A C 1
ATOM 549 O O . ALA A 1 78 ? 7.447 11.810 2.572 1.00 97.12 78 ALA A O 1
ATOM 550 N N . VAL A 1 79 ? 5.698 13.097 2.016 1.00 96.06 79 VAL A N 1
ATOM 551 C CA . VAL A 1 79 ? 6.000 14.192 2.947 1.00 96.06 79 VAL A CA 1
ATOM 552 C C . VAL A 1 79 ? 4.820 14.424 3.896 1.00 96.06 79 VAL A C 1
ATOM 554 O O . VAL A 1 79 ? 3.682 14.538 3.411 1.00 96.06 79 VAL A O 1
ATOM 557 N N . PRO A 1 80 ? 5.067 14.538 5.218 1.00 96.56 80 PRO A N 1
ATOM 558 C CA . PRO A 1 80 ? 4.080 14.992 6.197 1.00 96.56 80 PRO A CA 1
ATOM 559 C C . PRO A 1 80 ? 3.559 16.382 5.840 1.00 96.56 80 PRO A C 1
ATOM 561 O O . PRO A 1 80 ? 4.340 17.308 5.624 1.00 96.56 80 PRO A O 1
ATOM 564 N N . ARG A 1 81 ? 2.238 16.546 5.754 1.00 96.69 81 ARG A N 1
ATOM 565 C CA . ARG A 1 81 ? 1.631 17.820 5.352 1.00 96.69 81 ARG A CA 1
ATOM 566 C C . ARG A 1 81 ? 0.168 17.930 5.754 1.00 96.69 81 ARG A C 1
ATOM 568 O O . ARG A 1 81 ? -0.459 16.947 6.143 1.00 96.69 81 ARG A O 1
ATOM 575 N N . GLU A 1 82 ? -0.372 19.133 5.596 1.00 97.50 82 GLU A N 1
ATOM 576 C CA . GLU A 1 82 ? -1.811 19.379 5.659 1.00 97.50 82 GLU A CA 1
ATOM 577 C C . GLU A 1 82 ? -2.565 18.622 4.561 1.00 97.50 82 GLU A C 1
ATOM 579 O O . GLU A 1 82 ? -2.069 18.412 3.448 1.00 97.50 82 GLU A O 1
ATOM 584 N N . ILE A 1 83 ? -3.796 18.225 4.871 1.00 98.00 83 ILE A N 1
ATOM 585 C CA . ILE A 1 83 ? -4.650 17.487 3.938 1.00 98.00 83 ILE A CA 1
ATOM 586 C C . ILE A 1 83 ? -5.188 18.476 2.901 1.00 98.00 83 ILE A C 1
ATOM 588 O O . ILE A 1 83 ? -5.886 19.419 3.283 1.00 98.00 83 ILE A O 1
ATOM 592 N N . PRO A 1 84 ? -4.915 18.283 1.597 1.00 97.12 84 PRO A N 1
ATOM 593 C CA . PRO A 1 84 ? -5.397 19.216 0.589 1.00 97.12 84 PRO A CA 1
ATOM 594 C C . PRO A 1 84 ? -6.935 19.275 0.546 1.00 97.12 84 PRO A C 1
ATOM 596 O O . PRO A 1 84 ? -7.598 18.265 0.815 1.00 97.12 84 PRO A O 1
ATOM 599 N N . PRO A 1 85 ? -7.528 20.424 0.172 1.00 96.81 85 PRO A N 1
ATOM 600 C CA . PRO A 1 85 ? -8.976 20.562 0.065 1.00 96.81 85 PRO A CA 1
ATOM 601 C C . PRO A 1 85 ? -9.614 19.474 -0.808 1.00 96.81 85 PRO A C 1
ATOM 603 O O . PRO A 1 85 ? -9.088 19.109 -1.858 1.00 96.81 85 PRO A O 1
ATOM 606 N N . GLY A 1 86 ? -10.756 18.953 -0.360 1.00 96.81 86 GLY A N 1
ATOM 607 C CA . GLY A 1 86 ? -11.503 17.895 -1.050 1.00 96.81 86 GLY A CA 1
ATOM 608 C C . GLY A 1 86 ? -11.003 16.467 -0.796 1.00 96.81 86 GLY A C 1
ATOM 609 O O . GLY A 1 86 ? -11.726 15.521 -1.102 1.00 96.81 86 GLY A O 1
ATOM 610 N N . TYR A 1 87 ? -9.826 16.277 -0.191 1.00 98.38 87 TYR A N 1
ATOM 611 C CA . TYR A 1 87 ? -9.345 14.948 0.192 1.00 98.38 87 TYR A CA 1
ATOM 612 C C . TYR A 1 87 ? -9.871 14.508 1.563 1.00 98.38 87 TYR A C 1
ATOM 614 O O . TYR A 1 87 ? -9.993 15.294 2.507 1.00 98.38 87 TYR A O 1
ATOM 622 N N . ALA A 1 88 ? -10.148 13.209 1.685 1.00 98.25 88 ALA A N 1
ATOM 623 C CA . ALA A 1 88 ? -10.557 12.550 2.921 1.00 98.25 88 ALA A CA 1
ATOM 624 C C . ALA A 1 88 ? -9.380 12.340 3.890 1.00 98.25 88 ALA A C 1
ATOM 626 O O . ALA A 1 88 ? -9.588 12.381 5.105 1.00 98.25 88 ALA A O 1
ATOM 627 N N . GLY A 1 89 ? -8.159 12.200 3.377 1.00 98.44 89 GLY A N 1
ATOM 628 C CA . GLY A 1 89 ? -6.946 12.044 4.174 1.00 98.44 89 GLY A CA 1
ATOM 629 C C . GLY A 1 89 ? -5.714 11.791 3.311 1.00 98.44 89 GLY A C 1
ATOM 630 O O . GLY A 1 89 ? -5.757 11.955 2.088 1.00 98.44 89 GLY A O 1
ATOM 631 N N . LEU A 1 90 ? -4.623 11.383 3.955 1.00 98.62 90 LEU A N 1
ATOM 632 C CA . LEU A 1 90 ? -3.355 11.046 3.305 1.00 98.62 90 LEU A CA 1
ATOM 633 C C . LEU A 1 90 ? -3.036 9.559 3.455 1.00 98.62 90 LEU A C 1
ATOM 635 O O . LEU A 1 90 ? -3.314 8.967 4.496 1.00 98.62 90 LEU A O 1
ATOM 639 N N . VAL A 1 91 ? -2.408 8.979 2.440 1.00 98.62 91 VAL A N 1
ATOM 640 C CA . VAL A 1 91 ? -1.597 7.767 2.577 1.00 98.62 91 VAL A CA 1
ATOM 641 C C . VAL A 1 91 ? -0.143 8.230 2.646 1.00 98.62 91 VAL A C 1
ATOM 643 O O . VAL A 1 91 ? 0.428 8.652 1.642 1.00 98.62 91 VAL A O 1
ATOM 646 N N . LEU A 1 92 ? 0.431 8.245 3.846 1.00 98.62 92 LEU A N 1
ATOM 647 C CA . LEU A 1 92 ? 1.798 8.707 4.069 1.00 98.62 92 LEU A CA 1
ATOM 648 C C . LEU A 1 92 ? 2.772 7.557 3.824 1.00 98.62 92 LEU A C 1
ATOM 650 O O . LEU A 1 92 ? 2.702 6.543 4.514 1.00 98.62 92 LEU A O 1
ATOM 654 N N . LYS A 1 93 ? 3.678 7.739 2.866 1.00 98.50 93 LYS A N 1
ATOM 655 C CA . LYS A 1 93 ? 4.701 6.764 2.490 1.00 98.50 93 LYS A CA 1
ATOM 656 C C . LYS A 1 93 ? 6.018 7.085 3.193 1.00 98.50 93 LYS A C 1
ATOM 658 O O . LYS A 1 93 ? 6.711 8.021 2.793 1.00 98.50 93 LYS A O 1
ATOM 663 N N . GLY A 1 94 ? 6.356 6.306 4.218 1.00 98.00 94 GLY A N 1
ATOM 664 C CA . GLY A 1 94 ? 7.668 6.359 4.873 1.00 98.00 94 GLY A CA 1
ATOM 665 C C . GLY A 1 94 ? 8.783 5.860 3.956 1.00 98.00 94 GLY A C 1
ATOM 666 O O . GLY A 1 94 ? 8.509 5.268 2.908 1.00 98.00 94 GLY A O 1
ATOM 667 N N . ARG A 1 95 ? 10.044 6.058 4.348 1.00 97.62 95 ARG A N 1
ATOM 668 C CA . ARG A 1 95 ? 11.228 5.602 3.597 1.00 97.62 95 ARG A CA 1
ATOM 669 C C . ARG A 1 95 ? 11.216 4.110 3.286 1.00 97.62 95 ARG A C 1
ATOM 671 O O . ARG A 1 95 ? 11.854 3.685 2.325 1.00 97.62 95 ARG A O 1
ATOM 678 N N . GLU A 1 96 ? 10.515 3.319 4.082 1.00 97.00 96 GLU A N 1
ATOM 679 C CA . GLU A 1 96 ? 10.404 1.869 3.968 1.00 97.00 96 GLU A CA 1
ATOM 680 C C . GLU A 1 96 ? 9.503 1.438 2.799 1.00 97.00 96 GLU A C 1
ATOM 682 O O . GLU A 1 96 ? 9.648 0.320 2.303 1.00 97.00 96 GLU A O 1
ATOM 687 N N . ALA A 1 97 ? 8.579 2.298 2.358 1.00 97.69 97 ALA A N 1
ATOM 688 C CA . ALA A 1 97 ? 7.558 1.978 1.362 1.00 97.69 97 ALA A CA 1
ATOM 689 C C . ALA A 1 97 ? 8.120 1.851 -0.063 1.00 97.69 97 ALA A C 1
ATOM 691 O O . ALA A 1 97 ? 9.069 2.538 -0.435 1.00 97.69 97 ALA A O 1
ATOM 692 N N . GLY A 1 98 ? 7.504 1.006 -0.895 1.00 96.81 98 GLY A N 1
ATOM 693 C CA . GLY A 1 98 ? 7.859 0.878 -2.313 1.00 96.81 98 GLY A CA 1
ATOM 694 C C . GLY A 1 98 ? 7.468 2.093 -3.163 1.00 96.81 98 GLY A C 1
ATOM 695 O O . GLY A 1 98 ? 6.529 2.822 -2.831 1.00 96.81 98 GLY A O 1
ATOM 696 N N . GLY A 1 99 ? 8.144 2.283 -4.299 1.00 96.94 99 GLY A N 1
ATOM 697 C CA . GLY A 1 99 ? 7.848 3.356 -5.252 1.00 96.94 99 GLY A CA 1
ATOM 698 C C . GLY A 1 99 ? 8.382 4.718 -4.807 1.00 96.94 99 GLY A C 1
ATOM 699 O O . GLY A 1 99 ? 9.480 4.809 -4.263 1.00 96.94 99 GLY A O 1
ATOM 700 N N . PHE A 1 100 ? 7.617 5.782 -5.059 1.00 96.44 100 PHE A N 1
ATOM 701 C CA . PHE A 1 100 ? 7.941 7.129 -4.585 1.00 96.44 100 PHE A CA 1
ATOM 702 C C . PHE A 1 100 ? 7.684 7.228 -3.076 1.00 96.44 100 PHE A C 1
ATOM 704 O O . PHE A 1 100 ? 6.534 7.294 -2.637 1.00 96.44 100 PHE A O 1
ATOM 711 N N . CYS A 1 101 ? 8.752 7.192 -2.284 1.00 96.38 101 CYS A N 1
ATOM 712 C CA . CYS A 1 101 ? 8.704 7.160 -0.823 1.00 96.38 101 CYS A CA 1
ATOM 713 C C . CYS A 1 101 ? 9.437 8.354 -0.195 1.00 96.38 101 CYS A C 1
ATOM 715 O O . CYS A 1 101 ? 10.197 9.047 -0.871 1.00 96.38 101 CYS A O 1
ATOM 717 N N . GLY A 1 102 ? 9.195 8.600 1.096 1.00 95.44 102 GLY A N 1
ATOM 718 C CA . GLY A 1 102 ? 9.896 9.634 1.860 1.00 95.44 102 GLY A CA 1
ATOM 719 C C . GLY A 1 102 ? 11.369 9.311 2.124 1.00 95.44 102 GLY A C 1
ATOM 720 O O . GLY A 1 102 ? 11.840 8.199 1.887 1.00 95.44 102 GLY A O 1
ATOM 721 N N . GLU A 1 103 ? 12.099 10.297 2.642 1.00 95.62 103 GLU A N 1
ATOM 722 C CA . GLU A 1 103 ? 13.470 10.115 3.148 1.00 95.62 103 GLU A CA 1
ATOM 723 C C . GLU A 1 103 ? 13.497 9.745 4.638 1.00 95.62 103 GLU A C 1
ATOM 725 O O . GLU A 1 103 ? 14.460 9.149 5.114 1.00 95.62 103 GLU A O 1
ATOM 730 N N . GLU A 1 104 ? 12.422 10.058 5.358 1.00 97.12 104 GLU A N 1
ATOM 731 C CA . GLU A 1 104 ? 12.279 9.837 6.794 1.00 97.12 104 GLU A CA 1
ATOM 732 C C . GLU A 1 104 ? 11.575 8.509 7.103 1.00 97.12 104 GLU A C 1
ATOM 734 O O . GLU A 1 104 ? 10.772 8.006 6.311 1.00 97.12 104 GLU A O 1
ATOM 739 N N . ASP A 1 105 ? 11.843 7.956 8.288 1.00 97.62 105 ASP A N 1
ATOM 740 C CA . ASP A 1 105 ? 11.118 6.791 8.812 1.00 97.62 105 ASP A CA 1
ATOM 741 C C . ASP A 1 105 ? 9.606 7.068 8.876 1.00 97.62 105 ASP A C 1
ATOM 743 O O . ASP A 1 105 ? 9.165 8.175 9.215 1.00 97.62 105 ASP A O 1
ATOM 747 N N . GLY A 1 106 ? 8.791 6.067 8.537 1.00 97.94 106 GLY A N 1
ATOM 748 C CA . GLY A 1 106 ? 7.339 6.216 8.483 1.00 97.94 106 GLY A CA 1
ATOM 749 C C . GLY A 1 106 ? 6.678 6.636 9.800 1.00 97.94 106 GLY A C 1
ATOM 750 O O . GLY A 1 106 ? 5.779 7.480 9.781 1.00 97.94 106 GLY A O 1
ATOM 751 N N . LEU A 1 107 ? 7.107 6.102 10.949 1.00 98.25 107 LEU A N 1
ATOM 752 C CA . LEU A 1 107 ? 6.548 6.487 12.251 1.00 98.25 107 LEU A CA 1
ATOM 753 C C . LEU A 1 107 ? 7.005 7.890 12.659 1.00 98.25 107 LEU A C 1
ATOM 755 O O . LEU A 1 107 ? 6.198 8.657 13.187 1.00 98.25 107 LEU A O 1
ATOM 759 N N . ALA A 1 108 ? 8.260 8.250 12.375 1.00 98.06 108 ALA A N 1
ATOM 760 C CA . ALA A 1 108 ? 8.752 9.613 12.589 1.00 98.06 108 ALA A CA 1
ATOM 761 C C . ALA A 1 108 ? 7.966 10.631 11.741 1.00 98.06 108 ALA A C 1
ATOM 763 O O . ALA A 1 108 ? 7.495 11.651 12.247 1.00 98.06 108 ALA A O 1
ATOM 764 N N . SER A 1 109 ? 7.736 10.303 10.468 1.00 97.94 109 SER A N 1
ATOM 765 C CA . SER A 1 109 ? 6.943 11.109 9.534 1.00 97.94 109 SER A CA 1
ATOM 766 C C . SER A 1 109 ? 5.486 11.248 9.988 1.00 97.94 109 SER A C 1
ATOM 768 O O . SER A 1 109 ? 4.901 12.331 9.918 1.00 97.94 109 SER A O 1
ATOM 770 N N . LEU A 1 110 ? 4.890 10.163 10.489 1.00 98.44 110 LEU A N 1
ATOM 771 C CA . LEU A 1 110 ? 3.539 10.174 11.047 1.00 98.44 110 LEU A CA 1
ATOM 772 C C . LEU A 1 110 ? 3.445 11.076 12.284 1.00 98.44 110 LEU A C 1
ATOM 774 O O . LEU A 1 110 ? 2.498 11.851 12.391 1.00 98.44 110 LEU A O 1
ATOM 778 N N . ALA A 1 111 ? 4.420 11.009 13.194 1.00 97.81 111 ALA A N 1
ATOM 779 C CA . ALA A 1 111 ? 4.457 11.853 14.388 1.00 97.81 111 ALA A CA 1
ATOM 780 C C . ALA A 1 111 ? 4.572 13.352 14.052 1.00 97.81 111 ALA A C 1
ATOM 782 O O . ALA A 1 111 ? 4.092 14.192 14.810 1.00 97.81 111 ALA A O 1
ATOM 783 N N . ALA A 1 112 ? 5.168 13.686 12.904 1.00 97.44 112 ALA A N 1
ATOM 784 C CA . ALA A 1 112 ? 5.261 15.052 12.394 1.00 97.44 112 ALA A CA 1
ATOM 785 C C . ALA A 1 112 ? 3.998 15.531 11.647 1.00 97.44 112 ALA A C 1
ATOM 787 O O . ALA A 1 112 ? 3.925 16.696 11.253 1.00 97.44 112 ALA A O 1
ATOM 788 N N . CYS A 1 113 ? 3.000 14.668 11.414 1.00 97.19 113 CYS A N 1
ATOM 789 C CA . CYS A 1 113 ? 1.790 15.060 10.694 1.00 97.19 113 CYS A CA 1
ATOM 790 C C . CYS A 1 113 ? 0.882 15.967 11.547 1.00 97.19 113 CYS A C 1
ATOM 792 O O . CYS A 1 113 ? 0.600 15.632 12.696 1.00 97.19 113 CYS A O 1
ATOM 794 N N . PRO A 1 114 ? 0.302 17.042 10.978 1.00 96.25 114 PRO A N 1
ATOM 795 C CA . PRO A 1 114 ? -0.630 17.911 11.708 1.00 96.25 114 PRO A CA 1
ATOM 796 C C . PRO A 1 114 ? -1.942 17.227 12.123 1.00 96.25 114 PRO A C 1
ATOM 798 O O . PRO A 1 114 ? -2.579 17.617 13.096 1.00 96.25 114 PRO A O 1
ATOM 801 N N . SER A 1 115 ? -2.381 16.219 11.363 1.00 97.06 115 SER A N 1
ATOM 802 C CA . SER A 1 115 ? -3.661 15.521 11.560 1.00 97.06 115 SER A CA 1
ATOM 803 C C . SER A 1 115 ? -3.507 14.000 11.410 1.00 97.06 115 SER A C 1
ATOM 805 O O . SER A 1 115 ? -4.066 13.424 10.470 1.00 97.06 115 SER A O 1
ATOM 807 N N . PRO A 1 116 ? -2.780 13.313 12.315 1.00 97.38 116 PRO A N 1
ATOM 808 C CA . PRO A 1 116 ? -2.494 11.879 12.187 1.00 97.38 116 PRO A CA 1
ATOM 809 C C . PRO A 1 116 ? -3.771 11.022 12.129 1.00 97.38 116 PRO A C 1
ATOM 811 O O . PRO A 1 116 ? -3.825 10.053 11.375 1.00 97.38 116 PRO A O 1
ATOM 814 N N . GLY A 1 117 ? -4.861 11.455 12.780 1.00 97.88 117 GLY A N 1
ATOM 815 C CA . GLY A 1 117 ? -6.187 10.808 12.731 1.00 97.88 117 GLY A CA 1
ATOM 816 C C . GLY A 1 117 ? -6.837 10.734 11.346 1.00 97.88 117 GLY A C 1
ATOM 817 O O . GLY A 1 117 ? -7.897 10.130 11.190 1.00 97.88 117 GLY A O 1
ATOM 818 N N . ARG A 1 118 ? -6.217 11.341 10.332 1.00 98.00 118 ARG A N 1
ATOM 819 C CA . ARG A 1 118 ? -6.613 11.292 8.920 1.00 98.00 118 ARG A CA 1
ATOM 820 C C . ARG A 1 118 ? -5.451 10.852 8.017 1.00 98.00 118 ARG A C 1
ATOM 822 O O . ARG A 1 118 ? -5.423 11.185 6.832 1.00 98.00 118 ARG A O 1
ATOM 829 N N . VAL A 1 119 ? -4.505 10.097 8.572 1.00 98.69 119 VAL A N 1
ATOM 830 C CA . VAL A 1 119 ? -3.357 9.522 7.864 1.00 98.69 119 VAL A CA 1
ATOM 831 C C . VAL A 1 119 ? -3.410 8.001 7.943 1.00 98.69 119 VAL A C 1
ATOM 833 O O . VAL A 1 119 ? -3.526 7.426 9.022 1.00 98.69 119 VAL A O 1
ATOM 836 N N . ILE A 1 120 ? -3.315 7.345 6.792 1.00 98.81 120 ILE A N 1
ATOM 837 C CA . ILE A 1 120 ? -3.016 5.919 6.674 1.00 98.81 120 ILE A CA 1
ATOM 838 C C . ILE A 1 120 ? -1.512 5.806 6.437 1.00 98.81 120 ILE A C 1
ATOM 840 O O . ILE A 1 120 ? -0.997 6.433 5.515 1.00 98.81 120 ILE A O 1
ATOM 844 N N . LEU A 1 121 ? -0.805 5.029 7.250 1.00 98.75 121 LEU A N 1
ATOM 845 C CA . LEU A 1 121 ? 0.638 4.850 7.098 1.00 98.75 121 LEU A CA 1
ATOM 846 C C . LEU A 1 121 ? 0.960 3.675 6.160 1.00 98.75 121 LEU A C 1
ATOM 848 O O . LEU A 1 121 ? 0.485 2.562 6.377 1.00 98.75 121 LEU A O 1
ATOM 852 N N . ASP A 1 122 ? 1.801 3.917 5.160 1.00 98.44 122 ASP A N 1
ATOM 853 C CA . ASP A 1 122 ? 2.482 2.913 4.337 1.00 98.44 122 ASP A CA 1
ATOM 854 C C . ASP A 1 122 ? 3.986 3.001 4.634 1.00 98.44 122 ASP A C 1
ATOM 856 O O . ASP A 1 122 ? 4.639 3.985 4.291 1.00 98.44 122 ASP A O 1
ATOM 860 N N . ALA A 1 123 ? 4.527 2.017 5.351 1.00 96.12 123 ALA A N 1
ATOM 861 C CA . ALA A 1 123 ? 5.914 2.046 5.821 1.00 96.12 123 ALA A CA 1
ATOM 862 C C . ALA A 1 123 ? 6.460 0.645 6.128 1.00 96.12 123 ALA A C 1
ATOM 864 O O . ALA A 1 123 ? 7.107 0.433 7.150 1.00 96.12 123 ALA A O 1
ATOM 865 N N . GLY A 1 124 ? 6.146 -0.352 5.293 1.00 92.69 124 GLY A N 1
ATOM 866 C CA . GLY A 1 124 ? 6.703 -1.694 5.491 1.00 92.69 124 GLY A CA 1
ATOM 867 C C . GLY A 1 124 ? 6.333 -2.328 6.845 1.00 92.69 124 GLY A C 1
ATOM 868 O O . GLY A 1 124 ? 7.132 -3.062 7.412 1.00 92.69 124 GLY A O 1
ATOM 869 N N . VAL A 1 125 ? 5.153 -2.023 7.394 1.00 94.25 125 VAL A N 1
ATOM 870 C CA . VAL A 1 125 ? 4.832 -2.231 8.816 1.00 94.25 125 VAL A CA 1
ATOM 871 C C . VAL A 1 125 ? 4.586 -3.697 9.200 1.00 94.25 125 VAL A C 1
ATOM 873 O O . VAL A 1 125 ? 3.855 -4.407 8.519 1.00 94.25 125 VAL A O 1
ATOM 876 N N . GLY A 1 126 ? 5.123 -4.137 10.342 1.00 96.94 126 GLY A N 1
ATOM 877 C CA . GLY A 1 126 ? 4.682 -5.357 11.038 1.00 96.94 126 GLY A CA 1
ATOM 878 C C . GLY A 1 126 ? 3.529 -5.085 12.024 1.00 96.94 126 GLY A C 1
ATOM 879 O O . GLY A 1 126 ? 3.168 -3.921 12.226 1.00 96.94 126 GLY A O 1
ATOM 880 N N . PRO A 1 127 ? 2.958 -6.115 12.686 1.00 97.44 127 PRO A N 1
ATOM 881 C CA . PRO A 1 127 ? 1.863 -5.929 13.646 1.00 97.44 127 PRO A CA 1
ATOM 882 C C . PRO A 1 127 ? 2.188 -4.952 14.789 1.00 97.44 127 PRO A C 1
ATOM 884 O O . PRO A 1 127 ? 1.365 -4.099 15.119 1.00 97.44 127 PRO A O 1
ATOM 887 N N . ASP A 1 128 ? 3.397 -5.014 15.351 1.00 95.62 128 ASP A N 1
ATOM 888 C CA . ASP A 1 128 ? 3.812 -4.108 16.431 1.00 95.62 128 ASP A CA 1
ATOM 889 C C . ASP A 1 128 ? 3.988 -2.665 15.934 1.00 95.62 128 ASP A C 1
ATOM 891 O O . ASP A 1 128 ? 3.547 -1.720 16.590 1.00 95.62 128 ASP A O 1
ATOM 895 N N . THR A 1 129 ? 4.548 -2.480 14.735 1.00 95.94 129 THR A N 1
ATOM 896 C CA . THR A 1 129 ? 4.646 -1.166 14.080 1.00 95.94 129 THR A CA 1
ATOM 897 C C . THR A 1 129 ? 3.261 -0.591 13.781 1.00 95.94 129 THR A C 1
ATOM 899 O O . THR A 1 129 ? 3.041 0.606 13.952 1.00 95.94 129 THR A O 1
ATOM 902 N N . ALA A 1 130 ? 2.293 -1.429 13.396 1.00 97.94 130 ALA A N 1
ATOM 903 C CA . ALA A 1 130 ? 0.908 -1.003 13.219 1.00 97.94 130 ALA A CA 1
ATOM 904 C C . ALA A 1 130 ? 0.278 -0.546 14.548 1.00 97.94 130 ALA A C 1
ATOM 906 O O . ALA A 1 130 ? -0.409 0.475 14.579 1.00 97.94 130 ALA A O 1
ATOM 907 N N . ALA A 1 131 ? 0.557 -1.235 15.659 1.00 97.25 131 ALA A N 1
ATOM 908 C CA . ALA A 1 131 ? 0.135 -0.794 16.989 1.00 97.25 131 ALA A CA 1
ATOM 909 C C . ALA A 1 131 ? 0.800 0.536 17.400 1.00 97.25 131 ALA A C 1
ATOM 911 O O . ALA A 1 131 ? 0.142 1.393 17.991 1.00 97.25 131 ALA A O 1
ATOM 912 N N . ALA A 1 132 ? 2.074 0.742 17.052 1.00 97.06 132 ALA A N 1
ATOM 913 C CA . ALA A 1 132 ? 2.767 2.012 17.271 1.00 97.06 132 ALA A CA 1
ATOM 914 C C . ALA A 1 132 ? 2.148 3.154 16.446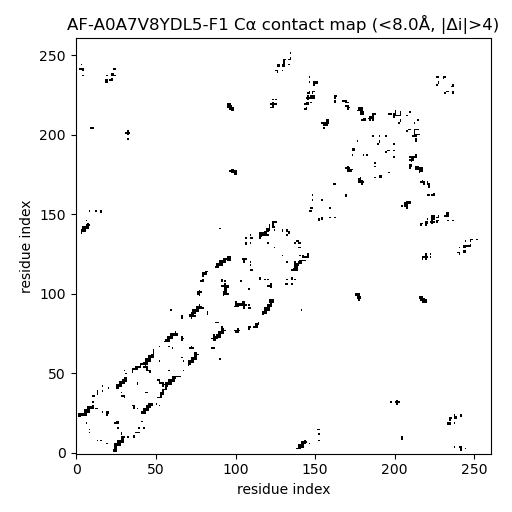 1.00 97.06 132 ALA A C 1
ATOM 916 O O . ALA A 1 132 ? 1.899 4.232 16.984 1.00 97.06 132 ALA A O 1
ATOM 917 N N . ALA A 1 133 ? 1.810 2.911 15.176 1.00 98.06 133 ALA A N 1
ATOM 918 C CA . ALA A 1 133 ? 1.100 3.880 14.341 1.00 98.06 133 ALA A CA 1
ATOM 919 C C . ALA A 1 133 ? -0.273 4.244 14.934 1.00 98.06 133 ALA A C 1
ATOM 921 O O . ALA A 1 133 ? -0.648 5.417 14.965 1.00 98.06 133 ALA A O 1
ATOM 922 N N . ALA A 1 134 ? -1.000 3.260 15.471 1.00 97.81 134 ALA A N 1
ATOM 923 C CA . ALA A 1 134 ? -2.260 3.493 16.171 1.00 97.81 134 ALA A CA 1
ATOM 924 C C . ALA A 1 134 ? -2.076 4.357 17.432 1.00 97.81 134 ALA A C 1
ATOM 926 O O . ALA A 1 134 ? -2.869 5.265 17.674 1.00 97.81 134 ALA A O 1
ATOM 927 N N . ALA A 1 135 ? -1.007 4.124 18.202 1.00 96.75 135 ALA A N 1
ATOM 928 C CA . ALA A 1 135 ? -0.665 4.928 19.376 1.00 96.75 135 ALA A CA 1
ATOM 929 C C . ALA A 1 135 ? -0.280 6.378 19.025 1.00 96.75 135 ALA A C 1
ATOM 931 O O . ALA A 1 135 ? -0.557 7.288 19.803 1.00 96.75 135 ALA A O 1
ATOM 932 N N . LEU A 1 136 ? 0.296 6.601 17.839 1.00 96.75 136 LEU A N 1
ATOM 933 C CA . LEU A 1 136 ? 0.531 7.933 17.264 1.00 96.75 136 LEU A CA 1
ATOM 934 C C . LEU A 1 136 ? -0.740 8.570 16.671 1.00 96.75 136 LEU A C 1
ATOM 936 O O . LEU A 1 136 ? -0.703 9.695 16.178 1.00 96.75 136 LEU A O 1
ATOM 940 N N . GLY A 1 137 ? -1.875 7.870 16.728 1.00 97.44 137 GLY A N 1
ATOM 941 C CA . GLY A 1 137 ? -3.169 8.376 16.296 1.00 97.44 137 GLY A CA 1
ATOM 942 C C . GLY A 1 137 ? -3.439 8.237 14.802 1.00 97.44 137 GLY A C 1
ATOM 943 O O . GLY A 1 137 ? -4.307 8.949 14.313 1.00 97.44 137 GLY A O 1
ATOM 944 N N . ALA A 1 138 ? -2.739 7.361 14.071 1.00 98.25 138 ALA A N 1
ATOM 945 C CA . ALA A 1 138 ? -3.043 7.107 12.661 1.00 98.25 138 ALA A CA 1
ATOM 946 C C . ALA A 1 138 ? -4.498 6.642 12.445 1.00 98.25 138 ALA A C 1
ATOM 948 O O . ALA A 1 138 ? -5.076 5.920 13.258 1.00 98.25 138 ALA A O 1
ATOM 949 N N . ALA A 1 139 ? -5.069 6.975 11.286 1.00 98.19 139 ALA A N 1
ATOM 950 C CA . ALA A 1 139 ? -6.355 6.448 10.816 1.00 98.19 139 ALA A CA 1
ATOM 951 C C . ALA A 1 139 ? -6.284 4.967 10.387 1.00 98.19 139 ALA A C 1
ATOM 953 O O . ALA A 1 139 ? -7.311 4.320 10.144 1.00 98.19 139 ALA A O 1
ATOM 954 N N . GLY A 1 140 ? -5.073 4.444 10.202 1.00 98.44 140 GLY A N 1
ATOM 955 C CA . GLY A 1 140 ? -4.829 3.071 9.793 1.00 98.44 140 GLY A CA 1
ATOM 956 C C . GLY A 1 140 ? -3.429 2.841 9.248 1.00 98.44 140 GLY A C 1
ATOM 957 O O . GLY A 1 140 ? -2.596 3.745 9.223 1.00 98.44 140 GLY A O 1
ATOM 958 N N . VAL A 1 141 ? -3.214 1.632 8.741 1.00 98.69 141 VAL A N 1
ATOM 959 C CA . VAL A 1 141 ? -2.030 1.258 7.958 1.00 98.69 141 VAL A CA 1
ATOM 960 C C . VAL A 1 141 ? -2.445 0.627 6.636 1.00 98.69 141 VAL A C 1
ATOM 962 O O . VAL A 1 141 ? -3.519 0.022 6.543 1.00 98.69 141 VAL A O 1
ATOM 965 N N . LEU A 1 142 ? -1.599 0.775 5.622 1.00 98.75 142 LEU A N 1
ATOM 966 C CA . LEU A 1 142 ? -1.711 0.093 4.341 1.00 98.75 142 LEU A CA 1
ATOM 967 C C . LEU A 1 142 ? -0.644 -1.003 4.265 1.00 98.75 142 LEU A C 1
ATOM 969 O O . LEU A 1 142 ? 0.547 -0.725 4.358 1.00 98.75 142 LEU A O 1
ATOM 973 N N . LEU A 1 143 ? -1.083 -2.246 4.093 1.00 98.44 143 LEU A N 1
ATOM 974 C CA . LEU A 1 143 ? -0.220 -3.396 3.866 1.00 98.44 143 LEU A CA 1
ATOM 975 C C . LEU A 1 143 ? -0.032 -3.574 2.362 1.00 98.44 143 LEU A C 1
ATOM 977 O O . LEU A 1 143 ? -0.941 -4.056 1.679 1.00 98.44 143 LEU A O 1
ATOM 981 N N . VAL A 1 144 ? 1.128 -3.165 1.854 1.00 97.81 144 VAL A N 1
ATOM 982 C CA . VAL A 1 144 ? 1.478 -3.276 0.432 1.00 97.81 144 VAL A CA 1
ATOM 983 C C . VAL A 1 144 ? 2.173 -4.605 0.152 1.00 97.81 144 VAL A C 1
ATOM 985 O O . VAL A 1 144 ? 1.768 -5.325 -0.756 1.00 97.81 144 VAL A O 1
ATOM 988 N N . GLU A 1 145 ? 3.165 -4.985 0.959 1.00 96.69 145 GLU A N 1
ATOM 989 C CA . GLU A 1 145 ? 3.993 -6.165 0.680 1.00 96.69 145 GLU A CA 1
ATOM 990 C C . GLU A 1 145 ? 3.802 -7.326 1.663 1.00 96.69 145 GLU A C 1
ATOM 992 O O . GLU A 1 145 ? 3.995 -8.479 1.293 1.00 96.69 145 GLU A O 1
ATOM 997 N N . GLN A 1 146 ? 3.393 -7.058 2.903 1.00 96.56 146 GLN A N 1
ATOM 998 C CA . GLN A 1 146 ? 3.442 -8.019 4.020 1.00 96.56 146 GLN A CA 1
ATOM 999 C C . GLN A 1 146 ? 2.619 -9.284 3.769 1.00 96.56 146 GLN A C 1
ATOM 1001 O O . GLN A 1 146 ? 2.947 -10.360 4.258 1.00 96.56 146 GLN A O 1
ATOM 1006 N N . HIS A 1 147 ? 1.529 -9.143 3.022 1.00 97.19 147 HIS A N 1
ATOM 1007 C CA . HIS A 1 147 ? 0.611 -10.227 2.710 1.00 97.19 147 HIS A CA 1
ATOM 1008 C C . HIS A 1 147 ? 1.060 -11.059 1.501 1.00 97.19 147 HIS A C 1
ATOM 1010 O O . HIS A 1 147 ? 0.523 -12.139 1.283 1.00 97.19 147 HIS A O 1
ATOM 1016 N N . LEU A 1 148 ? 2.042 -10.590 0.720 1.00 96.38 148 LEU A N 1
ATOM 1017 C CA . LEU A 1 148 ? 2.450 -11.236 -0.530 1.00 96.38 148 LEU A CA 1
ATOM 1018 C C . LEU A 1 148 ? 3.093 -12.614 -0.309 1.00 96.38 148 LEU A C 1
ATOM 1020 O O . LEU A 1 148 ? 3.092 -13.433 -1.222 1.00 96.38 148 LEU A O 1
ATOM 1024 N N . GLY A 1 149 ? 3.600 -12.897 0.895 1.00 95.19 149 GLY A N 1
ATOM 1025 C CA . GLY A 1 149 ? 4.092 -14.228 1.259 1.00 95.19 149 GLY A CA 1
ATOM 1026 C C . GLY A 1 149 ? 2.991 -15.267 1.470 1.00 95.19 149 GLY A C 1
ATOM 1027 O O . GLY A 1 149 ? 3.277 -16.462 1.468 1.00 95.19 149 GLY A O 1
ATOM 1028 N N . CYS A 1 150 ? 1.734 -14.846 1.639 1.00 97.06 150 CYS A N 1
ATOM 1029 C CA . CYS A 1 150 ? 0.629 -15.771 1.850 1.00 97.06 150 CYS A CA 1
ATOM 1030 C C . CYS A 1 150 ? 0.317 -16.546 0.556 1.00 97.06 150 CYS A C 1
ATOM 1032 O O . CYS A 1 150 ? 0.154 -15.931 -0.505 1.00 97.06 150 CYS A O 1
ATOM 1034 N N . PRO A 1 151 ? 0.189 -17.886 0.612 1.00 94.75 151 PRO A N 1
ATOM 1035 C CA . PRO A 1 151 ? -0.016 -18.711 -0.579 1.00 94.75 151 PRO A CA 1
ATOM 1036 C C . PRO A 1 151 ? -1.284 -18.337 -1.360 1.00 94.75 151 PRO A C 1
ATOM 1038 O O . PRO A 1 151 ? -1.301 -18.457 -2.586 1.00 94.75 151 PRO A O 1
ATOM 1041 N N . GLU A 1 152 ? -2.317 -17.834 -0.681 1.00 97.19 152 GLU A N 1
ATOM 1042 C CA . GLU A 1 152 ? -3.590 -17.414 -1.273 1.00 97.19 152 GLU A CA 1
ATOM 1043 C C . GLU A 1 152 ? -3.445 -16.243 -2.252 1.00 97.19 152 GLU A C 1
ATOM 1045 O O . GLU A 1 152 ? -4.254 -16.122 -3.169 1.00 97.19 152 GLU A O 1
ATOM 1050 N N . VAL A 1 153 ? -2.409 -15.405 -2.095 1.00 95.88 153 VAL A N 1
ATOM 1051 C CA . VAL A 1 153 ? -2.114 -14.297 -3.022 1.00 95.88 153 VAL A CA 1
ATOM 1052 C C . VAL A 1 153 ? -1.718 -14.812 -4.401 1.00 95.88 153 VAL A C 1
ATOM 1054 O O . VAL A 1 153 ? -1.952 -14.136 -5.400 1.00 95.88 153 VAL A O 1
ATOM 1057 N N . GLY A 1 154 ? -1.141 -16.014 -4.476 1.00 93.88 154 GLY A N 1
ATOM 1058 C CA . GLY A 1 154 ? -0.783 -16.619 -5.752 1.00 93.88 154 GLY A CA 1
ATOM 1059 C C . GLY A 1 154 ? 0.281 -15.822 -6.509 1.00 93.88 154 GLY A C 1
ATOM 1060 O O . GLY A 1 154 ? 0.154 -15.634 -7.716 1.00 93.88 154 GLY A O 1
ATOM 1061 N N . LEU A 1 155 ? 1.333 -15.358 -5.816 1.00 93.31 155 LEU A N 1
ATOM 1062 C CA . LEU A 1 155 ? 2.426 -14.609 -6.448 1.00 93.31 155 LEU A CA 1
ATOM 1063 C C . LEU A 1 155 ? 2.966 -15.332 -7.698 1.00 93.31 155 LEU A C 1
ATOM 1065 O O . LEU A 1 155 ? 3.263 -16.535 -7.598 1.00 93.31 155 LEU A O 1
ATOM 1069 N N . PRO A 1 156 ? 3.181 -14.609 -8.820 1.00 94.31 156 PRO A N 1
ATOM 1070 C CA . PRO A 1 156 ? 3.894 -15.129 -9.981 1.00 94.31 156 PRO A CA 1
ATOM 1071 C C . PRO A 1 156 ? 5.248 -15.729 -9.590 1.00 94.31 156 PRO A C 1
ATOM 1073 O O . PRO A 1 156 ? 5.949 -15.187 -8.733 1.00 94.31 156 PRO A O 1
ATOM 1076 N N . ALA A 1 157 ? 5.641 -16.825 -10.245 1.00 91.75 157 ALA A N 1
ATOM 1077 C CA . ALA A 1 157 ? 6.825 -17.603 -9.867 1.00 91.75 157 ALA A CA 1
ATOM 1078 C C . ALA A 1 157 ? 8.115 -16.763 -9.796 1.00 91.75 157 ALA A C 1
ATOM 1080 O O . ALA A 1 157 ? 8.904 -16.940 -8.873 1.00 91.75 157 ALA A O 1
ATOM 1081 N N . GLY A 1 158 ? 8.304 -15.810 -10.718 1.00 91.44 158 GLY A N 1
ATOM 1082 C CA . GLY A 1 158 ? 9.469 -14.917 -10.707 1.00 91.44 158 GLY A CA 1
ATOM 1083 C C . GLY A 1 158 ? 9.535 -14.007 -9.475 1.00 91.44 158 GLY A C 1
ATOM 1084 O O . GLY A 1 158 ? 10.603 -13.845 -8.890 1.00 91.44 158 GLY A O 1
ATOM 1085 N N . LEU A 1 159 ? 8.391 -13.480 -9.025 1.00 93.94 159 LEU A N 1
ATOM 1086 C CA . LEU A 1 159 ? 8.313 -12.643 -7.820 1.00 93.94 159 LEU A CA 1
ATOM 1087 C C . LEU A 1 159 ? 8.450 -13.482 -6.551 1.00 93.94 159 LEU A C 1
ATOM 1089 O O . LEU A 1 159 ? 9.136 -13.084 -5.612 1.00 93.94 159 LEU A O 1
ATOM 1093 N N . ARG A 1 160 ? 7.852 -14.678 -6.545 1.00 93.06 160 ARG A N 1
ATOM 1094 C CA . ARG A 1 160 ? 8.001 -15.641 -5.450 1.00 93.06 160 ARG A CA 1
ATOM 1095 C C . ARG A 1 160 ? 9.463 -16.027 -5.237 1.00 93.06 160 ARG A C 1
ATOM 1097 O O . ARG A 1 160 ? 9.939 -15.987 -4.110 1.00 93.06 160 ARG A O 1
ATOM 1104 N N . ALA A 1 161 ? 10.191 -16.303 -6.317 1.00 90.38 161 ALA A N 1
ATOM 1105 C CA . ALA A 1 161 ? 11.605 -16.656 -6.251 1.00 90.38 161 ALA A CA 1
ATOM 1106 C C . ALA A 1 161 ? 12.488 -15.531 -5.687 1.00 90.38 161 ALA A C 1
ATOM 1108 O O . ALA A 1 161 ? 13.576 -15.813 -5.197 1.00 90.38 161 ALA A O 1
ATOM 1109 N N . ILE A 1 162 ? 12.064 -14.265 -5.766 1.00 89.94 162 ILE A N 1
ATOM 1110 C CA . ILE A 1 162 ? 12.747 -13.156 -5.086 1.00 89.94 162 ILE A CA 1
ATOM 1111 C C . ILE A 1 162 ? 12.423 -13.171 -3.596 1.00 89.94 162 ILE A C 1
ATOM 1113 O O . ILE A 1 162 ? 13.338 -13.056 -2.789 1.00 89.94 162 ILE A O 1
ATOM 1117 N N . LEU A 1 163 ? 11.149 -13.343 -3.237 1.00 90.06 163 LEU A N 1
ATOM 1118 C CA . LEU A 1 163 ? 10.706 -13.365 -1.843 1.00 90.06 163 LEU A CA 1
ATOM 1119 C C . LEU A 1 163 ? 11.319 -14.528 -1.040 1.00 90.06 163 LEU A C 1
ATOM 1121 O O . LEU A 1 163 ? 11.531 -14.421 0.163 1.00 90.06 163 LEU A O 1
ATOM 1125 N N . GLU A 1 164 ? 11.619 -15.642 -1.706 1.00 88.44 164 GLU A N 1
ATOM 1126 C CA . GLU A 1 164 ? 12.252 -16.814 -1.095 1.00 88.44 164 GLU A CA 1
ATOM 1127 C C . GLU A 1 164 ? 13.762 -16.644 -0.849 1.00 88.44 164 GLU A C 1
ATOM 1129 O O . GLU A 1 164 ? 14.352 -17.457 -0.132 1.00 88.44 164 GLU A O 1
ATOM 1134 N N . ARG A 1 165 ? 14.401 -15.601 -1.401 1.00 84.31 165 ARG A N 1
ATOM 1135 C CA . ARG A 1 165 ? 15.832 -15.342 -1.176 1.00 84.31 165 ARG A CA 1
ATOM 1136 C C . ARG A 1 165 ? 16.075 -14.890 0.258 1.00 84.31 165 ARG A C 1
ATOM 1138 O O . ARG A 1 165 ? 15.322 -14.098 0.808 1.00 84.31 165 ARG A O 1
ATOM 1145 N N . SER A 1 166 ? 17.168 -15.376 0.834 1.00 59.66 166 SER A N 1
ATOM 1146 C CA . SER A 1 166 ? 17.578 -15.089 2.213 1.00 59.66 166 SER A CA 1
ATOM 1147 C C . SER A 1 166 ? 18.356 -13.774 2.372 1.00 59.66 166 SER A C 1
ATOM 1149 O O . SER A 1 166 ? 19.007 -13.599 3.395 1.00 59.66 166 SER A O 1
ATOM 1151 N N . ASP A 1 167 ? 18.361 -12.895 1.365 1.00 68.88 167 ASP A N 1
ATOM 1152 C CA . ASP A 1 167 ? 19.131 -11.648 1.415 1.00 68.88 167 ASP A CA 1
ATOM 1153 C C . ASP A 1 167 ? 18.357 -10.559 2.168 1.00 68.88 167 ASP A C 1
ATOM 1155 O O . ASP A 1 167 ? 17.216 -10.252 1.825 1.00 68.88 167 ASP A O 1
ATOM 1159 N N . ASP A 1 168 ? 19.019 -9.921 3.136 1.00 60.44 168 ASP A N 1
ATOM 1160 C CA . ASP A 1 168 ? 18.444 -8.847 3.958 1.00 60.44 168 ASP A CA 1
ATOM 1161 C C . ASP A 1 168 ? 18.112 -7.573 3.144 1.00 60.44 168 ASP A C 1
ATOM 1163 O O . ASP A 1 168 ? 17.279 -6.760 3.546 1.00 60.44 168 ASP A O 1
ATOM 1167 N N . GLU A 1 169 ? 18.712 -7.395 1.959 1.00 72.94 169 GLU A N 1
ATOM 1168 C CA . GLU A 1 169 ? 18.496 -6.232 1.083 1.00 72.94 169 GLU A CA 1
ATOM 1169 C C . GLU A 1 169 ? 17.604 -6.546 -0.128 1.00 72.94 169 GLU A C 1
ATOM 1171 O O . GLU A 1 169 ? 18.014 -6.466 -1.293 1.00 72.94 169 GLU A O 1
ATOM 1176 N N . ILE A 1 170 ? 16.335 -6.857 0.146 1.00 85.88 170 ILE A N 1
ATOM 1177 C CA . ILE A 1 170 ? 15.338 -7.131 -0.901 1.00 85.88 170 ILE A CA 1
ATOM 1178 C C . ILE A 1 170 ? 14.974 -5.866 -1.702 1.00 85.88 170 ILE A C 1
ATOM 1180 O O . ILE A 1 170 ? 14.639 -5.969 -2.880 1.00 85.88 170 ILE A O 1
ATOM 1184 N N . SER A 1 171 ? 15.071 -4.666 -1.111 1.00 93.44 171 SER A N 1
ATOM 1185 C CA . SER A 1 171 ? 14.730 -3.398 -1.782 1.00 93.44 171 SER A CA 1
ATOM 1186 C C . SER A 1 171 ? 15.842 -2.349 -1.714 1.00 93.44 171 SER A C 1
ATOM 1188 O O . SER A 1 171 ? 16.640 -2.325 -0.779 1.00 93.44 171 SER A O 1
ATOM 1190 N N . ARG A 1 172 ? 15.878 -1.440 -2.695 1.00 94.62 172 ARG A N 1
ATOM 1191 C CA . ARG A 1 172 ? 16.885 -0.373 -2.828 1.00 94.62 172 ARG A CA 1
ATOM 1192 C C . ARG A 1 172 ? 16.312 0.883 -3.477 1.00 94.62 172 ARG A C 1
ATOM 1194 O O . ARG A 1 172 ? 15.304 0.806 -4.172 1.00 94.62 172 ARG A O 1
ATOM 1201 N N . MET A 1 173 ? 16.990 2.015 -3.300 1.00 96.62 173 MET A N 1
ATOM 1202 C CA . MET A 1 173 ? 16.671 3.256 -4.012 1.00 96.62 173 MET A CA 1
ATOM 1203 C C . MET A 1 173 ? 17.381 3.305 -5.367 1.00 96.62 173 MET A C 1
ATOM 1205 O O . MET A 1 173 ? 18.593 3.105 -5.441 1.00 96.62 173 MET A O 1
ATOM 1209 N N . VAL A 1 174 ? 16.639 3.615 -6.429 1.00 96.88 174 VAL A N 1
ATOM 1210 C CA . VAL A 1 174 ? 17.162 3.877 -7.776 1.00 96.88 174 VAL A CA 1
ATOM 1211 C C . VAL A 1 174 ? 16.461 5.119 -8.317 1.00 96.88 174 VAL A C 1
ATOM 1213 O O . VAL A 1 174 ? 15.253 5.104 -8.517 1.00 96.88 174 VAL A O 1
ATOM 1216 N N . VAL A 1 175 ? 17.213 6.207 -8.512 1.00 95.62 175 VAL A N 1
ATOM 1217 C CA . VAL A 1 175 ? 16.711 7.496 -9.041 1.00 95.62 175 VAL A CA 1
ATOM 1218 C C . VAL A 1 175 ? 15.433 7.976 -8.326 1.00 95.62 175 VAL A C 1
ATOM 1220 O O . VAL A 1 175 ? 14.431 8.308 -8.947 1.00 95.62 175 VAL A O 1
ATOM 1223 N N . GLY A 1 176 ? 15.452 7.964 -6.989 1.00 94.81 176 GLY A N 1
ATOM 1224 C CA . GLY A 1 176 ? 14.321 8.420 -6.169 1.00 94.81 176 GLY A CA 1
ATOM 1225 C C . GLY A 1 176 ? 13.146 7.440 -6.055 1.00 94.81 176 GLY A C 1
ATOM 1226 O O . GLY A 1 176 ? 12.146 7.777 -5.430 1.00 94.81 176 GLY A O 1
ATOM 1227 N N . VAL A 1 177 ? 13.259 6.224 -6.600 1.00 97.12 177 VAL A N 1
ATOM 1228 C CA . VAL A 1 177 ? 12.221 5.183 -6.516 1.00 97.12 177 VAL A CA 1
ATOM 1229 C C . VAL A 1 177 ? 12.741 3.985 -5.725 1.00 97.12 177 VAL A C 1
ATOM 1231 O O . VAL A 1 177 ? 13.817 3.462 -6.029 1.00 97.12 177 VAL A O 1
ATOM 1234 N N . ARG A 1 178 ? 11.982 3.513 -4.730 1.00 97.62 178 ARG A N 1
ATOM 1235 C CA . ARG A 1 178 ? 12.279 2.257 -4.031 1.00 97.62 178 ARG A CA 1
ATOM 1236 C C . ARG A 1 178 ? 11.779 1.054 -4.823 1.00 97.62 178 ARG A C 1
ATOM 1238 O O . ARG A 1 178 ? 10.598 0.975 -5.166 1.00 97.62 178 ARG A O 1
ATOM 1245 N N . VAL A 1 179 ? 12.680 0.112 -5.091 1.00 97.38 179 VAL A N 1
ATOM 1246 C CA . VAL A 1 179 ? 12.442 -1.036 -5.975 1.00 97.38 179 VAL A CA 1
ATOM 1247 C C . VAL A 1 179 ? 13.034 -2.327 -5.413 1.00 97.38 179 VAL A C 1
ATOM 1249 O O . VAL A 1 179 ? 14.041 -2.285 -4.708 1.00 97.38 179 VAL A O 1
ATOM 1252 N N . ALA A 1 180 ? 12.452 -3.470 -5.781 1.00 95.88 180 ALA A N 1
ATOM 1253 C CA . ALA A 1 180 ? 12.879 -4.815 -5.371 1.00 95.88 180 ALA A CA 1
ATOM 1254 C C . ALA A 1 180 ? 13.469 -5.656 -6.522 1.00 95.88 180 ALA A C 1
ATOM 1256 O O . ALA A 1 180 ? 13.471 -6.887 -6.508 1.00 95.88 180 ALA A O 1
ATOM 1257 N N . ASN A 1 181 ? 13.941 -4.991 -7.576 1.00 95.38 181 ASN A N 1
ATOM 1258 C CA . ASN A 1 181 ? 14.536 -5.653 -8.730 1.00 95.38 181 ASN A CA 1
ATOM 1259 C C . ASN A 1 181 ? 15.979 -6.115 -8.436 1.00 95.38 181 ASN A C 1
ATOM 1261 O O . ASN A 1 181 ? 16.712 -5.425 -7.720 1.00 95.38 181 ASN A O 1
ATOM 1265 N N . PRO A 1 182 ? 16.442 -7.224 -9.050 1.00 92.50 182 PRO A N 1
ATOM 1266 C CA . PRO A 1 182 ? 17.850 -7.607 -9.013 1.00 92.50 182 PRO A CA 1
ATOM 1267 C C . PRO A 1 182 ? 18.764 -6.466 -9.499 1.00 92.50 182 PRO A C 1
ATOM 1269 O O . PRO A 1 182 ? 18.413 -5.800 -10.475 1.00 92.50 182 PRO A O 1
ATOM 1272 N N . PRO A 1 183 ? 19.965 -6.275 -8.916 1.00 91.81 183 PRO A N 1
ATOM 1273 C CA . PRO A 1 183 ? 20.871 -5.179 -9.288 1.00 91.81 183 PRO A CA 1
ATOM 1274 C C . PRO A 1 183 ? 21.241 -5.144 -10.779 1.00 91.81 183 PRO A C 1
ATOM 1276 O O . PRO A 1 183 ? 21.575 -4.096 -11.322 1.00 91.81 183 PRO A O 1
ATOM 1279 N N . THR A 1 184 ? 21.202 -6.302 -11.440 1.00 93.00 184 THR A N 1
ATOM 1280 C CA . THR A 1 184 ? 21.567 -6.493 -12.849 1.00 93.00 184 THR A CA 1
ATOM 1281 C C . THR A 1 184 ? 20.373 -6.445 -13.806 1.00 93.00 184 THR A C 1
ATOM 1283 O O . THR A 1 184 ? 20.555 -6.626 -15.013 1.00 93.00 184 THR A O 1
ATOM 1286 N N . ALA A 1 185 ? 19.157 -6.208 -13.303 1.00 95.19 185 ALA A N 1
ATOM 1287 C CA . ALA A 1 185 ? 17.943 -6.183 -14.109 1.00 95.19 185 ALA A CA 1
ATOM 1288 C C . ALA A 1 185 ? 17.996 -5.081 -15.181 1.00 95.19 185 ALA A C 1
ATOM 1290 O O . ALA A 1 185 ? 18.337 -3.928 -14.906 1.00 95.19 185 ALA A O 1
ATOM 1291 N N . ALA A 1 186 ? 17.622 -5.422 -16.418 1.00 96.31 186 ALA A N 1
ATOM 1292 C CA . ALA A 1 186 ? 17.653 -4.489 -17.544 1.00 96.31 186 ALA A CA 1
ATOM 1293 C C . ALA A 1 186 ? 16.733 -3.280 -17.318 1.00 96.31 186 ALA A C 1
ATOM 1295 O O . ALA A 1 186 ? 17.080 -2.162 -17.704 1.00 96.31 186 ALA A O 1
ATOM 1296 N N . VAL A 1 187 ? 15.605 -3.490 -16.634 1.00 97.56 187 VAL A N 1
ATOM 1297 C CA . VAL A 1 187 ? 14.652 -2.432 -16.284 1.00 97.56 187 VAL A CA 1
ATOM 1298 C C . VAL A 1 187 ? 15.258 -1.329 -15.408 1.00 97.56 187 VAL A C 1
ATOM 1300 O O . VAL A 1 187 ? 14.870 -0.173 -15.537 1.00 97.56 187 VAL A O 1
ATOM 1303 N N . LEU A 1 188 ? 16.272 -1.631 -14.586 1.00 97.69 188 LEU A N 1
ATOM 1304 C CA . LEU A 1 188 ? 16.934 -0.612 -13.764 1.00 97.69 188 LEU A CA 1
ATOM 1305 C C . LEU A 1 188 ? 17.789 0.345 -14.597 1.00 97.69 188 LEU A C 1
ATOM 1307 O O . LEU A 1 188 ? 17.867 1.527 -14.277 1.00 97.69 188 LEU A O 1
ATOM 1311 N N . ARG A 1 189 ? 18.389 -0.129 -15.698 1.00 97.25 189 ARG A N 1
ATOM 1312 C CA . ARG A 1 189 ? 19.107 0.748 -16.639 1.00 97.25 189 ARG A CA 1
ATOM 1313 C C . ARG A 1 189 ? 18.154 1.695 -17.361 1.00 97.25 189 ARG A C 1
ATOM 1315 O O . ARG A 1 189 ? 18.490 2.853 -17.565 1.00 97.25 189 ARG A O 1
ATOM 1322 N N . ARG A 1 190 ? 16.968 1.198 -17.715 1.00 98.06 190 ARG A N 1
ATOM 1323 C CA . ARG A 1 190 ? 15.890 1.984 -18.329 1.00 98.06 190 ARG A CA 1
ATOM 1324 C C . ARG A 1 190 ? 15.375 3.062 -17.378 1.00 98.06 190 ARG A C 1
ATOM 1326 O O . ARG A 1 190 ? 15.314 4.227 -17.755 1.00 98.06 190 ARG A O 1
ATOM 1333 N N . LEU A 1 191 ? 15.123 2.693 -16.120 1.00 98.12 191 LEU A N 1
ATOM 1334 C CA . LEU A 1 191 ? 14.781 3.644 -15.061 1.00 98.12 191 LEU A CA 1
ATOM 1335 C C . LEU A 1 191 ? 15.879 4.706 -14.888 1.00 98.12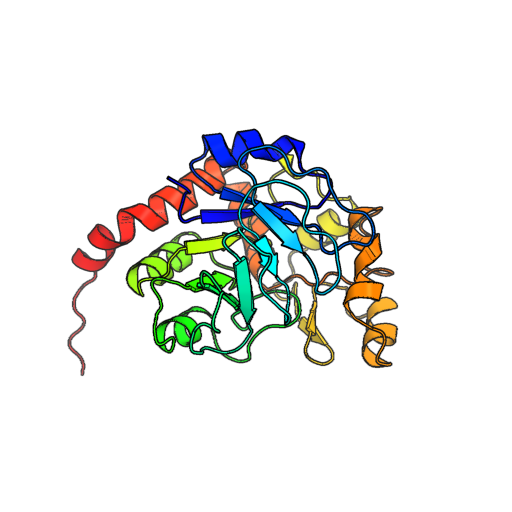 191 LEU A C 1
ATOM 1337 O O . LEU A 1 191 ? 15.589 5.897 -14.854 1.00 98.12 191 LEU A O 1
ATOM 1341 N N . ALA A 1 192 ? 17.150 4.293 -14.849 1.00 97.56 192 ALA A N 1
ATOM 1342 C CA . ALA A 1 192 ? 18.282 5.214 -14.738 1.00 97.56 192 ALA A CA 1
ATOM 1343 C C . ALA A 1 192 ? 18.437 6.161 -15.942 1.00 97.56 192 ALA A C 1
ATOM 1345 O O . ALA A 1 192 ? 18.966 7.259 -15.791 1.00 97.56 192 ALA A O 1
ATOM 1346 N N . ALA A 1 193 ? 17.957 5.755 -17.119 1.00 97.75 193 ALA A N 1
ATOM 1347 C CA . ALA A 1 193 ? 17.907 6.587 -18.317 1.00 97.75 193 ALA A CA 1
ATOM 1348 C C . ALA A 1 193 ? 16.718 7.570 -18.334 1.00 97.75 193 ALA A C 1
ATOM 1350 O O . ALA A 1 193 ? 16.582 8.332 -19.289 1.00 97.75 193 ALA A O 1
ATOM 1351 N N . GLY A 1 194 ? 15.876 7.574 -17.293 1.00 97.44 194 GLY A N 1
ATOM 1352 C CA . GLY A 1 194 ? 14.747 8.493 -17.149 1.00 97.44 194 GLY A CA 1
ATOM 1353 C C . GLY A 1 194 ? 13.426 7.983 -17.724 1.00 97.44 194 GLY A C 1
ATOM 1354 O O . GLY A 1 194 ? 12.505 8.778 -17.895 1.00 97.44 194 GLY A O 1
ATOM 1355 N N . GLU A 1 195 ? 13.307 6.687 -18.039 1.00 98.00 195 GLU A N 1
ATOM 1356 C CA . GLU A 1 195 ? 12.004 6.114 -18.395 1.00 98.00 195 GLU A CA 1
ATOM 1357 C C . GLU A 1 195 ? 11.033 6.154 -17.203 1.00 98.00 195 GLU A C 1
ATOM 1359 O O . GLU A 1 195 ? 11.423 5.936 -16.055 1.00 98.00 195 GLU A O 1
ATOM 1364 N N . ASP A 1 196 ? 9.755 6.411 -17.492 1.00 95.50 196 ASP A N 1
ATOM 1365 C CA . ASP A 1 196 ? 8.705 6.548 -16.480 1.00 95.50 196 ASP A CA 1
ATOM 1366 C C . ASP A 1 196 ? 8.547 5.257 -15.641 1.00 95.50 196 ASP A C 1
ATOM 1368 O O . ASP A 1 196 ? 8.284 4.186 -16.206 1.00 95.50 196 ASP A O 1
ATOM 1372 N N . PRO A 1 197 ? 8.660 5.326 -14.298 1.00 96.44 197 PRO A N 1
ATOM 1373 C CA . PRO A 1 197 ? 8.597 4.147 -13.433 1.00 96.44 197 PRO A CA 1
ATOM 1374 C C . PRO A 1 197 ? 7.298 3.350 -13.559 1.00 96.44 197 PRO A C 1
ATOM 1376 O O . PRO A 1 197 ? 7.313 2.121 -13.456 1.00 96.44 197 PRO A O 1
ATOM 1379 N N . TRP A 1 198 ? 6.172 4.020 -13.804 1.00 94.50 198 TRP A N 1
ATOM 1380 C CA . TRP A 1 198 ? 4.893 3.341 -13.939 1.00 94.50 198 TRP A CA 1
ATOM 1381 C C . TRP A 1 198 ? 4.803 2.560 -15.236 1.00 94.50 198 TRP A C 1
ATOM 1383 O O . TRP A 1 198 ? 4.342 1.423 -15.197 1.00 94.50 198 TRP A O 1
ATOM 1393 N N . LEU A 1 199 ? 5.273 3.128 -16.353 1.00 95.31 199 LEU A N 1
ATOM 1394 C CA . LEU A 1 199 ? 5.367 2.414 -17.631 1.00 95.31 199 LEU A CA 1
ATOM 1395 C C . LEU A 1 199 ? 6.242 1.165 -17.504 1.00 95.31 199 LEU A C 1
ATOM 1397 O O . LEU A 1 199 ? 5.909 0.109 -18.041 1.00 95.31 199 LEU A O 1
ATOM 1401 N N . LEU A 1 200 ? 7.337 1.259 -16.748 1.00 96.94 200 LEU A N 1
ATOM 1402 C CA . LEU A 1 200 ? 8.202 0.114 -16.482 1.00 96.94 200 LEU A CA 1
ATOM 1403 C C . LEU A 1 200 ? 7.530 -0.952 -15.599 1.00 96.94 200 LEU A C 1
ATOM 1405 O O . LEU A 1 200 ? 7.914 -2.118 -15.679 1.00 96.94 200 LEU A O 1
ATOM 1409 N N . ALA A 1 201 ? 6.544 -0.592 -14.775 1.00 95.94 201 ALA A N 1
ATOM 1410 C CA . ALA A 1 201 ? 5.862 -1.502 -13.852 1.00 95.94 201 ALA A CA 1
ATOM 1411 C C . ALA A 1 201 ? 4.619 -2.201 -14.441 1.00 95.94 201 ALA A C 1
ATOM 1413 O O . ALA A 1 201 ? 4.167 -3.198 -13.878 1.00 95.94 201 ALA A O 1
ATOM 1414 N N . GLU A 1 202 ? 4.063 -1.725 -15.565 1.00 91.62 202 GLU A N 1
ATOM 1415 C CA . GLU A 1 202 ? 2.730 -2.129 -16.061 1.00 91.62 202 GLU A CA 1
ATOM 1416 C C . GLU A 1 202 ? 2.540 -3.640 -16.250 1.00 91.62 202 GLU A C 1
ATOM 1418 O O . GLU A 1 202 ? 1.431 -4.140 -16.077 1.00 91.62 202 GLU A O 1
ATOM 1423 N N . ARG A 1 203 ? 3.613 -4.364 -16.583 1.00 90.94 203 ARG A N 1
ATOM 1424 C CA . ARG A 1 203 ? 3.579 -5.797 -16.921 1.00 90.94 203 ARG A CA 1
ATOM 1425 C C . ARG A 1 203 ? 4.105 -6.710 -15.822 1.00 90.94 203 ARG A C 1
ATOM 1427 O O . ARG A 1 203 ? 4.233 -7.917 -16.033 1.00 90.94 203 ARG A O 1
ATOM 1434 N N . LEU A 1 204 ? 4.403 -6.157 -14.647 1.00 94.50 204 LEU A N 1
ATOM 1435 C CA . LEU A 1 204 ? 4.969 -6.920 -13.539 1.00 94.50 204 LEU A CA 1
ATOM 1436 C C . LEU A 1 204 ? 4.100 -8.138 -13.191 1.00 94.50 204 LEU A C 1
ATOM 1438 O O . LEU A 1 204 ? 4.619 -9.239 -13.020 1.00 94.50 204 LEU A O 1
ATOM 1442 N N . TRP A 1 205 ? 2.781 -7.954 -13.132 1.00 91.69 205 TRP A N 1
ATOM 1443 C CA . TRP A 1 205 ? 1.844 -8.993 -12.701 1.00 91.69 205 TRP A CA 1
ATOM 1444 C C . TRP A 1 205 ? 1.493 -10.024 -13.788 1.00 91.69 205 TRP A C 1
ATOM 1446 O O . TRP A 1 205 ? 1.006 -11.097 -13.442 1.00 91.69 205 TRP A O 1
ATOM 1456 N N . ASP A 1 206 ? 1.795 -9.759 -15.066 1.00 88.56 206 ASP A N 1
ATOM 1457 C CA . ASP A 1 206 ? 1.479 -10.667 -16.186 1.00 88.56 206 ASP A CA 1
ATOM 1458 C C . ASP A 1 206 ? 2.349 -11.935 -16.184 1.00 88.56 206 ASP A C 1
ATOM 1460 O O . ASP A 1 206 ? 1.948 -12.984 -16.685 1.00 88.56 206 ASP A O 1
ATOM 1464 N N . GLY A 1 207 ? 3.564 -11.841 -15.638 1.00 82.69 207 GLY A N 1
ATOM 1465 C CA . GLY A 1 207 ? 4.519 -12.955 -15.617 1.00 82.69 207 GLY A CA 1
ATOM 1466 C C . GLY A 1 207 ? 5.560 -12.900 -14.502 1.00 82.69 207 GLY A C 1
ATOM 1467 O O . GLY A 1 207 ? 6.343 -13.836 -14.354 1.00 82.69 207 GLY A O 1
ATOM 1468 N N . GLY A 1 208 ? 5.593 -11.831 -13.703 1.00 88.62 208 GLY A N 1
ATOM 1469 C CA . GLY A 1 208 ? 6.525 -11.704 -12.585 1.00 88.62 208 GLY A CA 1
ATOM 1470 C C . GLY A 1 208 ? 7.988 -11.525 -12.980 1.00 88.62 208 GLY A C 1
ATOM 1471 O O . GLY A 1 208 ? 8.860 -11.828 -12.167 1.00 88.62 208 GLY A O 1
ATOM 1472 N N . SER A 1 209 ? 8.287 -11.079 -14.208 1.00 92.81 209 SER A N 1
ATOM 1473 C CA . SER A 1 209 ? 9.673 -10.824 -14.624 1.00 92.81 209 SER A CA 1
ATOM 1474 C C . SER A 1 209 ? 10.177 -9.517 -14.015 1.00 92.81 209 SER A C 1
ATOM 1476 O O . SER A 1 209 ? 10.002 -8.436 -14.574 1.00 92.81 209 SER A O 1
ATOM 1478 N N . SER A 1 210 ? 10.875 -9.619 -12.889 1.00 90.88 210 SER A N 1
ATOM 1479 C CA . SER A 1 210 ? 11.604 -8.503 -12.275 1.00 90.88 210 SER A CA 1
ATOM 1480 C C . SER A 1 210 ? 12.849 -8.077 -13.067 1.00 90.88 210 SER A C 1
ATOM 1482 O O . SER A 1 210 ? 13.537 -7.136 -12.679 1.00 90.88 210 SER A O 1
ATOM 1484 N N . SER A 1 211 ? 13.217 -8.797 -14.128 1.00 92.81 211 SER A N 1
ATOM 1485 C CA . SER A 1 211 ? 14.297 -8.383 -15.032 1.00 92.81 211 SER A CA 1
ATOM 1486 C C . SER A 1 211 ? 13.812 -7.336 -16.034 1.00 92.81 211 SER A C 1
ATOM 1488 O O . SER A 1 211 ? 14.547 -6.390 -16.338 1.00 92.81 211 SER A O 1
ATOM 1490 N N . ASP A 1 212 ? 12.567 -7.493 -16.497 1.00 93.94 212 ASP A N 1
ATOM 1491 C CA . ASP A 1 212 ? 11.979 -6.717 -17.593 1.00 93.94 212 ASP A CA 1
ATOM 1492 C C . ASP A 1 212 ? 10.939 -5.696 -17.123 1.00 93.94 212 ASP A C 1
ATOM 1494 O O . ASP A 1 212 ? 10.651 -4.740 -17.841 1.00 93.94 212 ASP A O 1
ATOM 1498 N N . SER A 1 213 ? 10.369 -5.893 -15.932 1.00 96.75 213 SER A N 1
ATOM 1499 C CA . SER A 1 213 ? 9.373 -5.010 -15.324 1.00 96.75 213 SER A CA 1
ATOM 1500 C C . SER A 1 213 ? 9.821 -4.524 -13.954 1.00 96.75 213 SER A C 1
ATOM 1502 O O . SER A 1 213 ? 10.443 -5.252 -13.178 1.00 96.75 213 SER A O 1
ATOM 1504 N N . LEU A 1 214 ? 9.511 -3.267 -13.659 1.00 97.38 214 LEU A N 1
ATOM 1505 C CA . LEU A 1 214 ? 9.882 -2.617 -12.416 1.00 97.38 214 LEU A CA 1
ATOM 1506 C C . LEU A 1 214 ? 8.989 -3.128 -11.291 1.00 97.38 214 LEU A C 1
ATOM 1508 O O . LEU A 1 214 ? 7.765 -3.102 -11.405 1.00 97.38 214 LEU A O 1
ATOM 1512 N N . TRP A 1 215 ? 9.599 -3.562 -10.192 1.00 96.88 215 TRP A N 1
ATOM 1513 C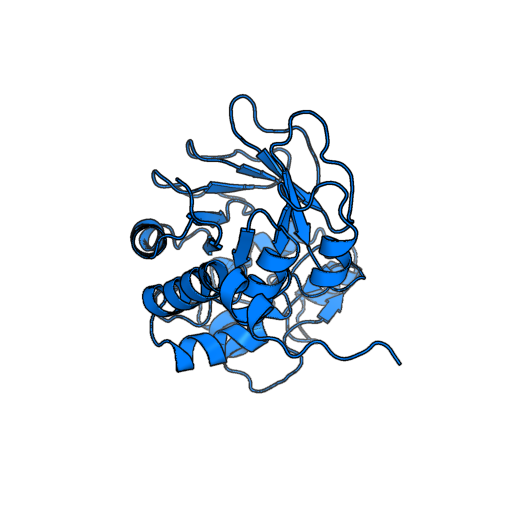 CA . TRP A 1 215 ? 8.868 -3.928 -8.991 1.00 96.88 215 TRP A CA 1
ATOM 1514 C C . TRP A 1 215 ? 9.060 -2.847 -7.939 1.00 96.88 215 TRP A C 1
ATOM 1516 O O . TRP A 1 215 ? 10.042 -2.844 -7.200 1.00 96.88 215 TRP A O 1
ATOM 1526 N N . MET A 1 216 ? 8.112 -1.912 -7.886 1.00 96.62 216 MET A N 1
ATOM 1527 C CA . MET A 1 216 ? 8.083 -0.823 -6.906 1.00 96.62 216 MET A CA 1
ATOM 1528 C C . MET A 1 216 ? 7.616 -1.327 -5.536 1.00 96.62 216 MET A C 1
ATOM 1530 O O . MET A 1 216 ? 6.514 -1.015 -5.092 1.00 96.62 216 MET A O 1
ATOM 1534 N N . ALA A 1 217 ? 8.444 -2.143 -4.890 1.00 95.94 217 ALA A N 1
ATOM 1535 C CA . ALA A 1 217 ? 8.180 -2.720 -3.579 1.00 95.94 217 ALA A CA 1
ATOM 1536 C C . ALA A 1 217 ? 9.221 -2.281 -2.549 1.00 95.94 217 ALA A C 1
ATOM 1538 O O . ALA A 1 217 ? 10.392 -2.051 -2.870 1.00 95.94 217 ALA A O 1
ATOM 1539 N N . GLY A 1 218 ? 8.751 -2.136 -1.314 1.00 95.69 218 GLY A N 1
ATOM 1540 C CA . GLY A 1 218 ? 9.519 -1.637 -0.192 1.00 95.69 218 GLY A CA 1
ATOM 1541 C C . GLY A 1 218 ? 10.166 -2.715 0.667 1.00 95.69 218 GLY A C 1
ATOM 1542 O O . GLY A 1 218 ? 10.229 -3.897 0.326 1.00 95.69 218 GLY A O 1
ATOM 1543 N N . GLN A 1 219 ? 10.624 -2.288 1.841 1.00 94.38 219 GLN A N 1
ATOM 1544 C CA . GLN A 1 219 ? 11.228 -3.153 2.855 1.00 94.38 219 GLN A CA 1
ATOM 1545 C C . GLN A 1 219 ? 10.220 -4.124 3.484 1.00 94.38 219 GLN A C 1
ATOM 1547 O O . GLN A 1 219 ? 10.623 -5.139 4.046 1.00 94.38 219 GLN A O 1
ATOM 1552 N N . GLY A 1 220 ? 8.914 -3.881 3.316 1.00 94.69 220 GLY A N 1
ATOM 1553 C CA . GLY A 1 220 ? 7.860 -4.799 3.747 1.00 94.69 220 GLY A CA 1
ATOM 1554 C C . GLY A 1 220 ? 7.989 -6.217 3.176 1.00 94.69 220 GLY A C 1
ATOM 1555 O O . GLY A 1 220 ? 7.495 -7.160 3.792 1.00 94.69 220 GLY A O 1
ATOM 1556 N N . LEU A 1 221 ? 8.692 -6.392 2.048 1.00 94.31 221 LEU A N 1
ATOM 1557 C CA . LEU A 1 221 ? 8.984 -7.716 1.491 1.00 94.31 221 LEU A CA 1
ATOM 1558 C C . LEU A 1 221 ? 9.810 -8.594 2.435 1.00 94.31 221 LEU A C 1
ATOM 1560 O O . LEU A 1 221 ? 9.554 -9.792 2.499 1.00 94.31 221 LEU A O 1
ATOM 1564 N N . ALA A 1 222 ? 10.746 -8.017 3.195 1.00 92.06 222 ALA A N 1
ATOM 1565 C CA . ALA A 1 222 ? 11.563 -8.779 4.142 1.00 92.06 222 ALA A CA 1
ATOM 1566 C C . ALA A 1 222 ? 10.703 -9.423 5.241 1.00 92.06 222 ALA A C 1
ATOM 1568 O O . ALA A 1 222 ? 10.986 -10.528 5.694 1.00 92.06 222 ALA A O 1
ATOM 1569 N N . LEU A 1 223 ? 9.595 -8.772 5.611 1.00 93.12 223 LEU A N 1
ATOM 1570 C CA . LEU A 1 223 ? 8.644 -9.304 6.585 1.00 93.12 223 LEU A CA 1
ATOM 1571 C C . LEU A 1 223 ? 7.689 -10.334 5.981 1.00 93.12 223 LEU A C 1
ATOM 1573 O O . LEU A 1 223 ? 7.171 -11.178 6.705 1.00 93.12 223 LEU A O 1
ATOM 1577 N N . ALA A 1 224 ? 7.406 -10.258 4.681 1.00 94.94 224 ALA A N 1
ATOM 1578 C CA . ALA A 1 224 ? 6.293 -10.989 4.086 1.00 94.94 224 ALA A CA 1
ATOM 1579 C C . ALA A 1 224 ? 6.444 -12.513 4.215 1.00 94.94 224 ALA A C 1
ATOM 1581 O O . ALA A 1 224 ? 5.465 -13.198 4.509 1.00 94.94 224 ALA A O 1
ATOM 1582 N N . ARG A 1 225 ? 7.667 -13.041 4.071 1.00 92.00 225 ARG A N 1
ATOM 1583 C CA . ARG A 1 225 ? 7.942 -14.470 4.277 1.00 92.00 225 ARG A CA 1
ATOM 1584 C C . ARG A 1 225 ? 7.783 -14.879 5.741 1.00 92.00 225 ARG A C 1
ATOM 1586 O O . ARG A 1 225 ? 7.030 -15.801 6.027 1.00 92.00 225 ARG A O 1
ATOM 1593 N N . GLU A 1 226 ? 8.448 -14.185 6.663 1.00 93.38 226 GLU A N 1
ATOM 1594 C CA . GLU A 1 226 ? 8.376 -14.498 8.099 1.00 93.38 226 GLU A CA 1
ATOM 1595 C C . GLU A 1 226 ? 6.931 -14.437 8.614 1.00 93.38 226 GLU A C 1
ATOM 1597 O O . GLU A 1 226 ? 6.485 -15.301 9.371 1.00 93.38 226 GLU A O 1
ATOM 1602 N N . LEU A 1 227 ? 6.177 -13.426 8.182 1.00 96.00 227 LEU A N 1
ATOM 1603 C CA . LEU A 1 227 ? 4.774 -13.259 8.535 1.00 96.00 227 LEU A CA 1
ATOM 1604 C C . LEU A 1 227 ? 3.907 -14.385 7.962 1.00 96.00 227 LEU A C 1
ATOM 1606 O O . LEU A 1 227 ? 3.042 -14.903 8.672 1.00 96.00 227 LEU A O 1
ATOM 1610 N N . ALA A 1 228 ? 4.144 -14.791 6.715 1.00 94.88 228 ALA A N 1
ATOM 1611 C CA . ALA A 1 228 ? 3.448 -15.923 6.120 1.00 94.88 228 ALA A CA 1
ATOM 1612 C C . ALA A 1 228 ? 3.767 -17.236 6.849 1.00 94.88 228 ALA A C 1
ATOM 1614 O O . ALA A 1 228 ? 2.838 -17.952 7.212 1.00 94.88 228 ALA A O 1
ATOM 1615 N N . ASP A 1 229 ? 5.037 -17.507 7.155 1.00 94.75 229 ASP A N 1
ATOM 1616 C CA . ASP A 1 229 ? 5.463 -18.708 7.886 1.00 94.75 229 ASP A CA 1
ATOM 1617 C C . ASP A 1 229 ? 4.860 -18.746 9.302 1.00 94.75 229 ASP A C 1
ATOM 1619 O O . ASP A 1 229 ? 4.388 -19.784 9.767 1.00 94.75 229 ASP A O 1
ATOM 1623 N N . ARG A 1 230 ? 4.815 -17.595 9.988 1.00 97.31 230 ARG A N 1
ATOM 1624 C CA . ARG A 1 230 ? 4.263 -17.471 11.347 1.00 97.31 230 ARG A CA 1
ATOM 1625 C C . ARG A 1 230 ? 2.749 -17.661 11.400 1.00 97.31 230 ARG A C 1
ATOM 1627 O O . ARG A 1 230 ? 2.245 -18.233 12.365 1.00 97.31 230 ARG A O 1
ATOM 1634 N N . HIS A 1 231 ? 2.013 -17.117 10.432 1.00 97.50 231 HIS A N 1
ATOM 1635 C CA . HIS A 1 231 ? 0.549 -17.048 10.490 1.00 97.50 231 HIS A CA 1
ATOM 1636 C C . HIS A 1 231 ? -0.154 -18.064 9.577 1.00 97.50 231 HIS A C 1
ATOM 1638 O O . HIS A 1 231 ? -1.338 -18.344 9.773 1.00 97.50 231 HIS A O 1
ATOM 1644 N N . GLY A 1 232 ? 0.551 -18.634 8.601 1.00 95.19 232 GLY A N 1
ATOM 1645 C CA . GLY A 1 232 ? 0.119 -19.712 7.708 1.00 95.19 232 GLY A CA 1
ATOM 1646 C C . GLY A 1 232 ? -0.906 -19.324 6.638 1.00 95.19 232 GLY A C 1
ATOM 1647 O O . GLY A 1 232 ? -0.868 -19.864 5.538 1.00 95.19 232 GLY A O 1
ATOM 1648 N N . THR A 1 233 ? -1.821 -18.398 6.938 1.00 97.69 233 THR A N 1
ATOM 1649 C CA . THR A 1 233 ? -2.902 -17.966 6.033 1.00 97.69 233 THR A CA 1
ATOM 1650 C C . THR A 1 233 ? -3.044 -16.451 6.022 1.00 97.69 233 THR A C 1
ATOM 1652 O O . THR A 1 233 ? -2.773 -15.788 7.031 1.00 97.69 233 THR A O 1
ATOM 1655 N N . LEU A 1 234 ? -3.563 -15.908 4.919 1.00 98.25 234 LEU A N 1
ATOM 1656 C CA . LEU A 1 234 ? -3.880 -14.483 4.798 1.00 98.25 234 LEU A CA 1
ATOM 1657 C C . LEU A 1 234 ? -4.826 -14.033 5.919 1.00 98.25 234 LEU A C 1
ATOM 1659 O O . LEU A 1 234 ? -4.565 -13.052 6.608 1.00 98.25 234 LEU A O 1
ATOM 1663 N N . GLY A 1 235 ? -5.904 -14.782 6.161 1.00 98.12 235 GLY A N 1
ATOM 1664 C CA . GLY A 1 235 ? -6.881 -14.431 7.193 1.00 98.12 235 GLY A CA 1
ATOM 1665 C C . GLY A 1 235 ? -6.283 -14.389 8.605 1.00 98.12 235 GLY A C 1
ATOM 1666 O O . GLY A 1 235 ? -6.620 -13.505 9.392 1.00 98.12 235 GLY A O 1
ATOM 1667 N N . ALA A 1 236 ? -5.385 -15.321 8.944 1.00 98.19 236 ALA A N 1
ATOM 1668 C CA . ALA A 1 236 ? -4.715 -15.325 10.245 1.00 98.19 236 ALA A CA 1
ATOM 1669 C C . ALA A 1 236 ? -3.716 -14.168 10.390 1.00 98.19 236 ALA A C 1
ATOM 1671 O O . ALA A 1 236 ? -3.677 -13.543 11.452 1.00 98.19 236 ALA A O 1
ATOM 1672 N N . LEU A 1 237 ? -2.967 -13.851 9.328 1.00 98.50 237 LEU A N 1
ATOM 1673 C CA . LEU A 1 237 ? -2.070 -12.697 9.288 1.00 98.50 237 LEU A CA 1
ATOM 1674 C C . LEU A 1 237 ? -2.842 -11.395 9.533 1.00 98.50 237 LEU A C 1
ATOM 1676 O O . LEU A 1 237 ? -2.491 -10.609 10.410 1.00 98.50 237 LEU A O 1
ATOM 1680 N N . LEU A 1 238 ? -3.932 -11.186 8.797 1.00 98.56 238 LEU A N 1
ATOM 1681 C CA . LEU A 1 238 ? -4.736 -9.969 8.892 1.00 98.56 238 LEU A CA 1
ATOM 1682 C C . LEU A 1 238 ? -5.384 -9.798 10.271 1.00 98.56 238 LEU A C 1
ATOM 1684 O O . LEU A 1 238 ? -5.339 -8.708 10.840 1.00 98.56 238 LEU A O 1
ATOM 1688 N N . ARG A 1 239 ? -5.884 -10.886 10.871 1.00 98.06 239 ARG A N 1
ATOM 1689 C CA . ARG A 1 239 ? -6.374 -10.861 12.259 1.00 98.06 239 ARG A CA 1
ATOM 1690 C C . ARG A 1 239 ? -5.277 -10.525 13.268 1.00 98.06 239 ARG A C 1
ATOM 1692 O O . ARG A 1 239 ? -5.574 -9.914 14.291 1.00 98.06 239 ARG A O 1
ATOM 1699 N N . ALA A 1 240 ? -4.021 -10.898 13.012 1.00 98.12 240 ALA A N 1
ATOM 1700 C CA . ALA A 1 240 ? -2.909 -10.518 13.879 1.00 98.12 240 ALA A CA 1
ATOM 1701 C C . ALA A 1 240 ? -2.648 -9.004 13.834 1.00 98.12 240 ALA A C 1
ATOM 1703 O O . ALA A 1 240 ? -2.466 -8.396 14.890 1.00 98.12 240 ALA A O 1
ATOM 1704 N N . PHE A 1 241 ? -2.701 -8.393 12.646 1.00 98.31 241 PHE A N 1
ATOM 1705 C CA . PHE A 1 241 ? -2.625 -6.937 12.490 1.00 98.31 241 PHE A CA 1
ATOM 1706 C C . PHE A 1 241 ? -3.789 -6.220 13.175 1.00 98.31 241 PHE A C 1
ATOM 1708 O O . PHE A 1 241 ? -3.554 -5.295 13.950 1.00 98.31 241 PHE A O 1
ATOM 1715 N N . ASP A 1 242 ? -5.026 -6.663 12.945 1.00 97.19 242 ASP A N 1
ATOM 1716 C CA . ASP A 1 242 ? -6.211 -6.056 13.560 1.00 97.19 242 ASP A 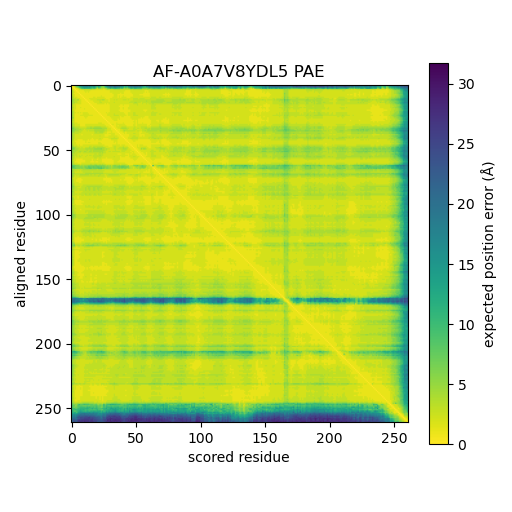CA 1
ATOM 1717 C C . ASP A 1 242 ? -6.174 -6.165 15.095 1.00 97.19 242 ASP A C 1
ATOM 1719 O O . ASP A 1 242 ? -6.373 -5.183 15.813 1.00 97.19 242 ASP A O 1
ATOM 1723 N N . ALA A 1 243 ? -5.784 -7.328 15.626 1.00 96.38 243 ALA A N 1
ATOM 1724 C CA . ALA A 1 243 ? -5.623 -7.520 17.062 1.00 96.38 243 ALA A CA 1
ATOM 1725 C C . ALA A 1 243 ? -4.469 -6.693 17.652 1.00 96.38 243 ALA A C 1
ATOM 1727 O O . ALA A 1 243 ? -4.559 -6.248 18.799 1.00 96.38 243 ALA A O 1
ATOM 1728 N N . ALA A 1 244 ? -3.355 -6.519 16.935 1.00 96.38 244 ALA A N 1
ATOM 1729 C CA . ALA A 1 244 ? -2.258 -5.659 17.378 1.00 96.38 244 ALA A CA 1
ATOM 1730 C C . ALA A 1 244 ? -2.699 -4.190 17.408 1.00 96.38 244 ALA A C 1
ATOM 1732 O O . ALA A 1 244 ? -2.525 -3.523 18.431 1.00 96.38 244 ALA A O 1
ATOM 1733 N N . TRP A 1 245 ? -3.375 -3.739 16.348 1.00 96.44 245 TRP A N 1
ATOM 1734 C CA . TRP A 1 245 ? -3.990 -2.421 16.271 1.00 96.44 245 TRP A CA 1
ATOM 1735 C C . TRP A 1 245 ? -4.946 -2.192 17.445 1.00 96.44 245 TRP A C 1
ATOM 1737 O O . TRP A 1 245 ? -4.763 -1.255 18.205 1.00 96.44 245 TRP A O 1
ATOM 1747 N N . ALA A 1 246 ? -5.914 -3.071 17.696 1.00 94.69 246 ALA A N 1
ATOM 1748 C CA . ALA A 1 246 ? -6.894 -2.873 18.768 1.00 94.69 246 ALA A CA 1
ATOM 1749 C C . ALA A 1 246 ? -6.291 -2.861 20.192 1.00 94.69 246 ALA A C 1
ATOM 1751 O O . ALA A 1 246 ? -6.853 -2.247 21.101 1.00 94.69 246 ALA A O 1
ATOM 1752 N N . ARG A 1 247 ? -5.157 -3.540 20.415 1.00 91.94 247 ARG A N 1
ATOM 1753 C CA . ARG A 1 247 ? -4.555 -3.712 21.751 1.00 91.94 247 ARG A CA 1
ATOM 1754 C C . ARG A 1 247 ? -3.574 -2.613 22.156 1.00 91.94 247 ARG A C 1
ATOM 1756 O O . ARG A 1 247 ? -3.157 -2.603 23.319 1.00 91.94 247 ARG A O 1
ATOM 1763 N N . TRP A 1 248 ? -3.246 -1.670 21.268 1.00 88.75 248 TRP A N 1
ATOM 1764 C CA . TRP A 1 248 ? -2.285 -0.601 21.566 1.00 88.75 248 TRP A CA 1
ATOM 1765 C C . TRP A 1 248 ? -2.562 0.147 22.888 1.00 88.75 248 TRP A C 1
ATOM 1767 O O . TRP A 1 248 ? -1.597 0.368 23.629 1.00 88.75 248 TRP A O 1
ATOM 1777 N N . PRO A 1 249 ? -3.821 0.460 23.292 1.00 83.25 249 PRO A N 1
ATOM 1778 C CA . PRO A 1 249 ? -4.058 1.204 24.530 1.00 83.25 249 PRO A CA 1
ATOM 1779 C C . PRO A 1 249 ? -3.639 0.413 25.771 1.00 83.25 249 PRO A C 1
ATOM 1781 O O . PRO A 1 249 ? -3.183 0.982 26.762 1.00 83.25 249 PRO A O 1
ATOM 1784 N N . THR A 1 250 ? -3.794 -0.914 25.740 1.00 78.00 250 THR A N 1
ATOM 1785 C CA . THR A 1 250 ? -3.392 -1.795 26.841 1.00 78.00 250 THR A CA 1
ATOM 1786 C C . THR A 1 250 ? -1.876 -1.946 26.899 1.00 78.00 250 THR A C 1
ATOM 1788 O O . THR A 1 250 ? -1.311 -1.912 27.991 1.00 78.00 250 THR A O 1
ATOM 1791 N N . THR A 1 251 ? -1.215 -2.074 25.747 1.00 75.94 251 THR A N 1
ATOM 1792 C CA . THR A 1 251 ? 0.250 -2.167 25.661 1.00 75.94 251 THR A CA 1
ATOM 1793 C C . THR A 1 251 ? 0.917 -0.881 26.145 1.00 75.94 251 THR A C 1
ATOM 1795 O O . THR A 1 251 ? 1.817 -0.946 26.980 1.00 75.94 251 THR A O 1
ATOM 1798 N N . ALA A 1 252 ? 0.415 0.285 25.725 1.00 74.50 252 ALA A N 1
ATOM 1799 C CA . ALA A 1 252 ? 0.927 1.586 26.158 1.00 74.50 252 ALA A CA 1
ATOM 1800 C C . ALA A 1 252 ? 0.852 1.767 27.685 1.00 74.50 252 ALA A C 1
ATOM 1802 O O . ALA A 1 252 ? 1.793 2.259 28.297 1.00 74.50 252 ALA A O 1
ATOM 1803 N N . ARG A 1 253 ? -0.227 1.295 28.327 1.00 74.19 253 ARG A N 1
ATOM 1804 C CA . ARG A 1 253 ? -0.390 1.348 29.795 1.00 74.19 253 ARG A CA 1
ATOM 1805 C C . ARG A 1 253 ? 0.552 0.419 30.566 1.00 74.19 253 ARG A C 1
ATOM 1807 O O . ARG A 1 253 ? 0.731 0.613 31.763 1.00 74.19 253 ARG A O 1
ATOM 1814 N N . ARG A 1 254 ? 1.096 -0.615 29.918 1.00 72.69 254 ARG A N 1
ATOM 1815 C CA . ARG A 1 254 ? 2.018 -1.589 30.530 1.00 72.69 254 ARG A CA 1
ATOM 1816 C C . ARG A 1 254 ? 3.486 -1.272 30.263 1.00 72.69 254 ARG A C 1
ATOM 1818 O O . ARG A 1 254 ? 4.344 -1.882 30.898 1.00 72.69 254 ARG A O 1
ATOM 1825 N N . ALA A 1 255 ? 3.778 -0.360 29.337 1.00 68.44 255 ALA A N 1
ATOM 1826 C CA . ALA A 1 255 ? 5.142 0.057 29.069 1.00 68.44 255 ALA A CA 1
ATOM 1827 C C . ALA A 1 255 ? 5.720 0.725 30.331 1.00 68.44 255 ALA A C 1
ATOM 1829 O O . ALA A 1 255 ? 5.099 1.648 30.866 1.00 68.44 255 ALA A O 1
ATOM 1830 N N . PRO A 1 256 ? 6.873 0.264 30.849 1.00 57.78 256 PRO A N 1
ATOM 1831 C CA . PRO A 1 256 ? 7.496 0.909 31.991 1.00 57.78 256 PRO A CA 1
ATOM 1832 C C . PRO A 1 256 ? 7.816 2.357 31.617 1.00 57.78 256 PRO A C 1
ATOM 1834 O O . PRO A 1 256 ? 8.480 2.607 30.609 1.00 57.78 256 PRO A O 1
ATOM 1837 N N . VAL A 1 257 ? 7.346 3.306 32.430 1.00 62.94 257 VAL A N 1
ATOM 1838 C CA . VAL A 1 257 ? 7.739 4.712 32.310 1.00 62.94 257 VAL A CA 1
ATOM 1839 C C . VAL A 1 257 ? 9.236 4.762 32.581 1.00 62.94 257 VAL A C 1
ATOM 1841 O O . VAL A 1 257 ? 9.667 4.670 33.730 1.00 62.94 257 VAL A O 1
ATOM 1844 N N . ARG A 1 258 ? 10.050 4.838 31.525 1.00 51.25 258 ARG A N 1
ATOM 1845 C CA . ARG A 1 258 ? 11.469 5.136 31.695 1.00 51.25 258 ARG A CA 1
ATOM 1846 C C . ARG A 1 258 ? 11.562 6.600 32.124 1.00 51.25 258 ARG A C 1
ATOM 1848 O O . ARG A 1 258 ? 11.074 7.451 31.379 1.00 51.25 258 ARG A O 1
ATOM 1855 N N . PRO A 1 259 ? 12.129 6.909 33.303 1.00 42.00 259 PRO A N 1
ATOM 1856 C CA . PRO A 1 259 ? 12.416 8.291 33.642 1.00 42.00 259 PRO A CA 1
ATOM 1857 C C . PRO A 1 259 ? 13.360 8.850 32.575 1.00 42.00 259 PRO A C 1
ATOM 1859 O O . PRO A 1 259 ? 14.343 8.201 32.211 1.00 42.00 259 PRO A O 1
ATOM 1862 N N . LEU A 1 260 ? 13.009 10.018 32.038 1.00 48.31 260 LEU A N 1
ATOM 1863 C CA . LEU A 1 260 ? 13.894 10.796 31.181 1.00 48.31 260 LEU A CA 1
ATOM 1864 C C . LEU A 1 260 ? 15.092 11.204 32.047 1.00 48.31 260 LEU A C 1
ATOM 1866 O O . LEU A 1 260 ? 14.924 11.964 33.002 1.00 48.31 260 LEU A O 1
ATOM 1870 N N . GLY A 1 261 ? 16.244 10.596 31.770 1.00 45.19 261 GLY A N 1
ATOM 1871 C CA . GLY A 1 261 ? 17.543 10.989 32.313 1.00 45.19 261 GLY A CA 1
ATOM 1872 C C . GLY A 1 261 ? 18.222 11.997 31.406 1.00 45.19 261 GLY A C 1
ATOM 1873 O O . GLY A 1 261 ? 17.968 11.931 30.181 1.00 45.19 261 GLY A O 1
#

Mean predicted aligned error: 4.08 Å

Radius of gyration: 17.54 Å; Cα contacts (8 Å, |Δi|>4): 601; chains: 1; bounding box: 40×40×52 Å

Sequence (261 aa):
MSGAIRVLLPPSAGNLVAAVLEAGCTPVIDGTGPTPPAVPPGAWVRTRPGRPAPGTGPVILAEYGAPVPDRPTWLETAVPREIPPGYAGLVLKGREAGGFCGEEDGLASLAACPSPGRVILDAGVGPDTAAAAAALGAAGVLLVEQHLGCPEVGLPAGLRAILERSDDEISRMVVGVRVANPPTAAVLRRLAAGEDPWLLAERLWDGGSSSDSLWMAGQGLALARELADRHGTLGALLRAFDAAWARWPTTARRAPVRPLG

Secondary structure (DSSP, 8-state):
---SEEEEE-TT-GGGHHHHHHTT-EEEEE--SSSPPP--TT-EEEE-TTS---SSS-EEEPSSSPPPTTS-EEEEESS--PPPTT-SEEEEE-TTSSBS--SS-HHHHHHT-S-GGGEEEESS--HHHHHHHHHTT-SEEEESSTTTTSGGG---HHHHHHHT---S---EEETTEEE---TT-HHHHHHHTT--HHHHHTTHHHH--TTTS-----THHHHHHHHHHHH-SHHHHHHHHHHHHHHHHHHHHHS------